Protein AF-A0A4Y9Y4E8-F1 (afdb_monomer)

Mean predicted aligned error: 6.42 Å

Nearest PDB structures (foldseek):
  6cqt-assembly1_A  TM=8.850E-01  e=5.493E-17  Homo sapiens
  4upd-assembly1_A  TM=9.011E-01  e=2.159E-16  Ophiostoma piceae
  7p1p-assembly1_bb  TM=8.835E-01  e=2.305E-16  Homo sapiens
  4m0e-assembly1_B  TM=8.830E-01  e=4.424E-16  Homo sapiens
  1ukc-assembly1_A  TM=8.835E-01  e=4.424E-16  Aspergillus niger

InterPro domains:
  IPR002018 Carboxylesterase, type B [PF00135] (4-161)
  IPR019819 Carboxylesterase type B, conserved site [PS00941] (58-68)
  IPR029058 Alpha/Beta hydrolase fold [G3DSA:3.40.50.1820] (1-171)
  IPR029058 Alpha/Beta hydrolase fold [SSF53474] (2-165)
  IPR050309 Type-B Carboxylesterase/Lipase [PTHR11559] (4-161)

Secondary structure (DSSP, 8-state):
--EEEEEEEE-B----GGGTTSPPPB--SPPSSPPP-SSPPPBPS---SS--SS-B-S---EEEEEEETT--TT--PPEEEEE--STTTS--TT-GGG--HHHHHHHHHTT---EEEEE----HHHHH---TTS-GGGTTHHHHHHHHHHHHHHHHGGGGT------------SS-EEE-

Solvent-accessible surface area (backbone atoms only — not comparable to full-atom values): 10144 Å² total; per-residue (Å²): 128,70,54,43,70,40,22,35,44,70,48,35,52,62,45,48,79,93,35,45,60,36,46,67,44,73,63,89,65,81,74,87,73,90,76,83,30,88,49,66,44,29,25,38,62,55,84,70,95,60,82,41,67,41,60,75,30,62,59,15,48,22,30,30,42,38,34,54,55,87,69,45,70,84,41,67,47,48,37,38,40,42,66,63,64,48,90,62,42,39,67,34,53,46,20,70,92,64,64,56,58,67,59,41,54,51,24,45,77,69,76,52,52,40,30,40,33,34,33,37,47,43,22,30,68,64,8,57,49,81,53,96,89,52,54,80,80,22,47,46,18,20,59,45,31,49,51,46,44,51,53,43,43,72,75,49,48,48,81,80,24,22,59,81,69,92,64,83,91,81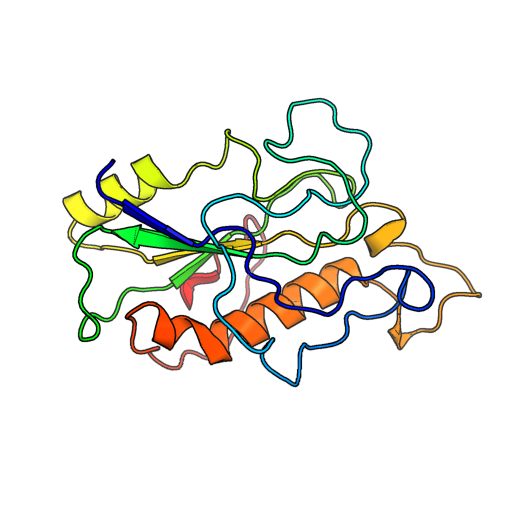,89,80,93,76,81,63,69,47,74,80

Structure (mmCIF, N/CA/C/O backbone):
data_AF-A0A4Y9Y4E8-F1
#
_entry.id   AF-A0A4Y9Y4E8-F1
#
loop_
_atom_site.group_PDB
_atom_site.id
_atom_site.type_symbol
_atom_site.label_atom_id
_atom_site.label_alt_id
_atom_site.label_comp_id
_atom_site.label_asym_id
_atom_site.label_entity_id
_atom_site.label_seq_id
_atom_site.pdbx_PDB_ins_code
_atom_site.Cartn_x
_atom_site.Cartn_y
_atom_site.Cartn_z
_atom_site.occupancy
_atom_site.B_iso_or_equiv
_atom_site.auth_seq_id
_atom_site.auth_comp_id
_atom_site.auth_asym_id
_atom_site.auth_atom_id
_atom_site.pdbx_PDB_model_num
ATOM 1 N N . ASN A 1 1 ? -0.679 -0.816 22.567 1.00 69.62 1 ASN A N 1
ATOM 2 C CA . ASN A 1 1 ? -0.825 0.547 22.002 1.00 69.62 1 ASN A CA 1
ATOM 3 C C . ASN A 1 1 ? -2.247 0.914 21.544 1.00 69.62 1 ASN A C 1
ATOM 5 O O . ASN A 1 1 ? -2.392 1.829 20.748 1.00 69.62 1 ASN A O 1
ATOM 9 N N . GLY A 1 2 ? -3.319 0.299 22.070 1.00 86.75 2 GLY A N 1
ATOM 10 C CA . GLY A 1 2 ? -4.703 0.738 21.782 1.00 86.75 2 GLY A CA 1
ATOM 11 C C . GLY A 1 2 ? -5.219 0.472 20.358 1.00 86.75 2 GLY A C 1
ATOM 12 O O . GLY A 1 2 ? -6.341 0.856 20.046 1.00 86.75 2 GLY A O 1
ATOM 13 N N . THR A 1 3 ? -4.435 -0.205 19.521 1.00 93.25 3 THR A N 1
ATOM 14 C CA . THR A 1 3 ? -4.776 -0.588 18.148 1.00 93.25 3 THR A CA 1
ATOM 15 C C . THR A 1 3 ? -4.531 -2.080 17.929 1.00 93.25 3 THR A C 1
ATOM 17 O O . THR A 1 3 ? -3.699 -2.687 18.610 1.00 93.25 3 THR A O 1
ATOM 20 N N . GLU A 1 4 ? -5.266 -2.653 16.983 1.00 94.31 4 GLU A N 1
ATOM 21 C CA . GLU A 1 4 ? -5.041 -3.973 16.387 1.00 94.31 4 GLU A CA 1
ATOM 22 C C . GLU A 1 4 ? -4.609 -3.776 14.935 1.00 94.31 4 GLU A C 1
ATOM 24 O O . GLU A 1 4 ? -5.061 -2.824 14.292 1.00 94.31 4 GLU A O 1
ATOM 29 N N . HIS A 1 5 ? -3.736 -4.646 14.427 1.00 95.00 5 HIS A N 1
ATOM 30 C CA . HIS A 1 5 ? -3.226 -4.526 13.068 1.00 95.00 5 HIS A CA 1
ATOM 31 C C . HIS A 1 5 ? -2.934 -5.864 12.400 1.00 95.00 5 HIS A C 1
ATOM 33 O O . HIS A 1 5 ? -2.587 -6.842 13.060 1.00 95.00 5 HIS A O 1
ATOM 39 N N . TRP A 1 6 ? -3.042 -5.850 11.076 1.00 96.25 6 TRP A N 1
ATOM 40 C CA . TRP A 1 6 ? -2.668 -6.924 10.167 1.00 96.25 6 TRP A CA 1
ATOM 41 C C . TRP A 1 6 ? -1.791 -6.318 9.083 1.00 96.25 6 TRP A C 1
ATOM 43 O O . TRP A 1 6 ? -2.235 -5.449 8.334 1.00 96.25 6 TRP A O 1
ATOM 53 N N . LEU A 1 7 ? -0.540 -6.742 9.036 1.00 97.44 7 LEU A N 1
ATOM 54 C CA . LEU A 1 7 ? 0.491 -6.201 8.162 1.00 97.44 7 LEU A CA 1
ATOM 55 C C . LEU A 1 7 ? 0.855 -7.231 7.090 1.00 97.44 7 LEU A C 1
ATOM 57 O O . LEU A 1 7 ? 0.736 -8.432 7.327 1.00 97.44 7 LEU A O 1
ATOM 61 N N . GLY A 1 8 ? 1.287 -6.775 5.914 1.00 96.75 8 GLY A N 1
ATOM 62 C CA . GLY A 1 8 ? 1.764 -7.672 4.859 1.00 96.75 8 GLY A CA 1
ATOM 63 C C . GLY A 1 8 ? 0.666 -8.541 4.234 1.00 96.75 8 GLY A C 1
ATOM 64 O O . GLY A 1 8 ? 0.913 -9.695 3.881 1.00 96.75 8 GLY A O 1
ATOM 65 N N . ILE A 1 9 ? -0.555 -8.015 4.091 1.00 96.06 9 ILE A N 1
ATOM 66 C CA . ILE A 1 9 ? -1.661 -8.715 3.422 1.00 96.06 9 ILE A CA 1
ATOM 67 C C . ILE A 1 9 ? -1.490 -8.568 1.902 1.00 96.06 9 ILE A C 1
ATOM 69 O O . ILE A 1 9 ? -1.525 -7.441 1.405 1.00 96.06 9 ILE A O 1
ATOM 73 N N . PRO A 1 10 ? -1.306 -9.656 1.138 1.00 96.00 10 PRO A N 1
ATOM 74 C CA . PRO A 1 10 ? -1.118 -9.565 -0.303 1.00 96.00 10 PRO A CA 1
ATOM 75 C C . PRO A 1 10 ? -2.457 -9.259 -0.978 1.00 96.00 10 PRO A C 1
ATOM 77 O O . PRO A 1 10 ? -3.446 -9.948 -0.724 1.00 96.00 10 PRO A O 1
ATOM 80 N N . TYR A 1 11 ? -2.487 -8.252 -1.853 1.00 96.00 11 TYR A N 1
ATOM 81 C CA . TYR A 1 11 ? -3.688 -7.906 -2.631 1.00 96.00 11 TYR A CA 1
ATOM 82 C C . TYR A 1 11 ? -3.582 -8.293 -4.114 1.00 96.00 11 TYR A C 1
ATOM 84 O O . TYR A 1 11 ? -4.583 -8.299 -4.830 1.00 96.00 11 TYR A O 1
ATOM 92 N N . ALA A 1 12 ? -2.384 -8.651 -4.578 1.00 97.25 12 ALA A N 1
ATOM 93 C CA . ALA A 1 12 ? -2.107 -9.061 -5.950 1.00 97.25 12 ALA A CA 1
ATOM 94 C C . ALA A 1 12 ? -1.061 -10.184 -5.989 1.00 97.25 12 ALA A C 1
ATOM 96 O O . ALA A 1 12 ? -0.354 -10.436 -5.011 1.00 97.25 12 ALA A O 1
ATOM 97 N N . GLN A 1 13 ? -0.959 -10.874 -7.125 1.00 97.31 13 GLN A N 1
ATOM 98 C CA . GLN A 1 13 ? 0.145 -11.803 -7.360 1.00 97.31 13 GLN A CA 1
ATOM 99 C C . GLN A 1 13 ? 1.488 -11.049 -7.359 1.00 97.31 13 GLN A C 1
ATOM 101 O O . GLN A 1 13 ? 1.531 -9.912 -7.838 1.00 97.31 13 GLN A O 1
ATOM 106 N N . PRO A 1 14 ? 2.585 -11.666 -6.875 1.00 97.50 14 PRO A N 1
ATOM 107 C CA . PRO A 1 14 ? 3.903 -11.037 -6.879 1.00 97.50 14 PRO A CA 1
ATOM 108 C C . PRO A 1 14 ? 4.312 -10.618 -8.303 1.00 97.50 14 PRO A C 1
ATOM 110 O O . PRO A 1 14 ? 4.338 -11.476 -9.191 1.00 97.50 14 PRO A O 1
ATOM 113 N N . PRO A 1 15 ? 4.657 -9.343 -8.558 1.00 97.94 15 PRO A N 1
ATOM 114 C CA . PRO A 1 15 ? 4.976 -8.838 -9.894 1.00 97.94 15 PRO A CA 1
ATOM 115 C C . PRO A 1 15 ? 6.424 -9.172 -10.299 1.00 97.94 15 PRO A C 1
ATOM 117 O O . PRO A 1 15 ? 7.186 -8.307 -10.724 1.00 97.94 15 PRO A O 1
ATOM 120 N N . VAL A 1 16 ? 6.809 -10.440 -10.146 1.00 98.25 16 VAL A N 1
ATOM 121 C CA . VAL A 1 16 ? 8.161 -10.960 -10.396 1.00 98.25 16 VAL A CA 1
ATOM 122 C C . VAL A 1 16 ? 8.213 -11.789 -11.679 1.00 98.25 16 VAL A C 1
ATOM 124 O O . VAL A 1 16 ? 7.193 -12.279 -12.171 1.00 98.25 16 VAL A O 1
ATOM 127 N N . GLY A 1 17 ? 9.415 -11.984 -12.229 1.00 97.00 17 GLY A N 1
ATOM 128 C CA . GLY A 1 17 ? 9.617 -12.810 -13.423 1.00 97.00 17 GLY A CA 1
ATOM 129 C C . GLY A 1 17 ? 8.765 -12.328 -14.600 1.00 97.00 17 GLY A C 1
ATOM 130 O O . GLY A 1 17 ? 8.868 -11.174 -15.007 1.00 97.00 17 GLY A O 1
ATOM 131 N N . ASN A 1 18 ? 7.888 -13.192 -15.116 1.00 97.19 18 ASN A N 1
ATOM 132 C CA . ASN A 1 18 ? 7.020 -12.875 -16.258 1.00 97.19 18 ASN A CA 1
ATOM 133 C C . ASN A 1 18 ? 5.931 -11.829 -15.950 1.00 97.19 18 ASN A C 1
ATOM 135 O O . ASN A 1 18 ? 5.321 -11.306 -16.881 1.00 97.19 18 ASN A O 1
ATOM 139 N N . LEU A 1 19 ? 5.680 -11.528 -14.670 1.00 98.06 19 LEU A N 1
ATOM 140 C CA . LEU A 1 19 ? 4.759 -10.470 -14.239 1.00 98.06 19 LEU A CA 1
ATOM 141 C C . LEU A 1 19 ? 5.469 -9.126 -14.011 1.00 98.06 19 LEU A C 1
ATOM 143 O O . LEU A 1 19 ? 4.811 -8.114 -13.751 1.00 98.06 19 LEU A O 1
ATOM 147 N N . ARG A 1 20 ? 6.803 -9.082 -14.136 1.00 97.81 20 ARG A N 1
ATOM 148 C CA . ARG A 1 20 ? 7.557 -7.832 -14.038 1.00 97.81 20 ARG A CA 1
ATOM 149 C C . ARG A 1 20 ? 7.107 -6.872 -15.140 1.00 97.81 20 ARG A C 1
ATOM 151 O O . ARG A 1 20 ? 6.992 -7.255 -16.301 1.00 97.81 20 ARG A O 1
ATOM 158 N N . PHE A 1 21 ? 6.855 -5.621 -14.75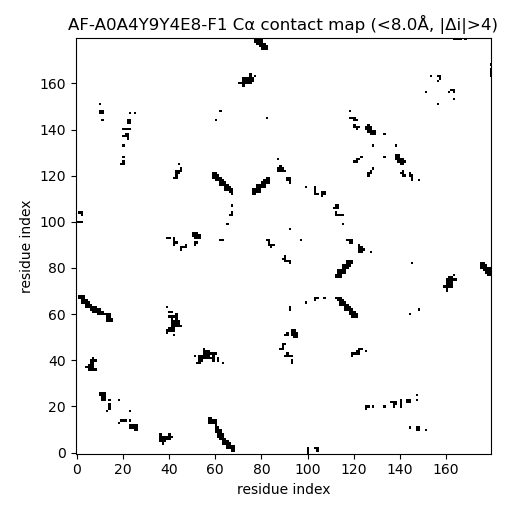4 1.00 97.31 21 PHE A N 1
ATOM 159 C CA . PHE A 1 21 ? 6.331 -4.546 -15.614 1.00 97.31 21 PHE A CA 1
ATOM 160 C C . PHE A 1 21 ? 4.932 -4.789 -16.203 1.00 97.31 21 PHE A C 1
ATOM 162 O O . PHE A 1 21 ? 4.488 -3.998 -17.026 1.00 97.31 21 PHE A O 1
ATOM 169 N N . LYS A 1 22 ? 4.227 -5.850 -15.792 1.00 98.19 22 LYS A N 1
ATOM 170 C CA . LYS A 1 22 ? 2.852 -6.126 -16.226 1.00 98.19 22 LYS A CA 1
ATOM 171 C C . LYS A 1 22 ? 1.825 -5.459 -15.327 1.00 98.19 22 LYS A C 1
ATOM 173 O O . LYS A 1 22 ? 2.112 -5.164 -14.160 1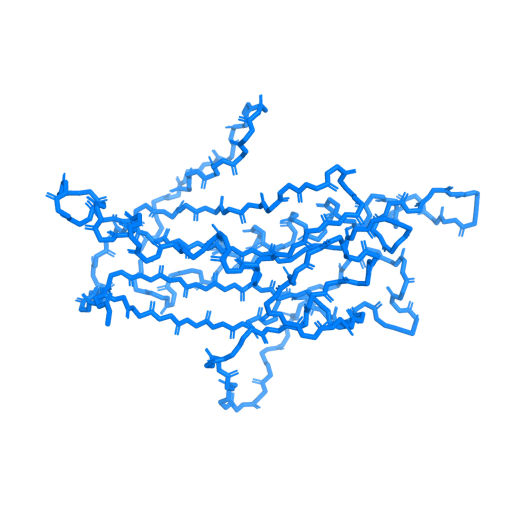.00 98.19 22 LYS A O 1
ATOM 178 N N . ALA A 1 23 ? 0.616 -5.273 -15.851 1.00 98.38 23 ALA A N 1
ATOM 179 C CA . ALA A 1 23 ? -0.558 -4.990 -15.031 1.00 98.38 23 ALA A CA 1
ATOM 180 C C . ALA A 1 23 ? -0.651 -5.989 -13.856 1.00 98.38 23 ALA A C 1
ATOM 182 O O . ALA A 1 23 ? -0.338 -7.173 -14.035 1.00 98.38 23 ALA A O 1
ATOM 183 N N . PRO A 1 24 ? -1.035 -5.547 -12.645 1.00 98.38 24 PRO A N 1
ATOM 184 C CA . PRO A 1 24 ? -1.144 -6.452 -11.513 1.00 98.38 24 PRO A CA 1
ATOM 185 C C . PRO A 1 24 ? -2.252 -7.474 -11.745 1.00 98.38 24 PRO A C 1
ATOM 187 O O . PRO A 1 24 ? -3.318 -7.165 -12.279 1.00 98.38 24 PRO A O 1
ATOM 190 N N . VAL A 1 25 ? -2.008 -8.701 -11.296 1.00 97.88 25 VAL A N 1
ATOM 191 C CA . VAL A 1 25 ? -2.973 -9.793 -11.422 1.00 97.88 25 VAL A CA 1
ATOM 192 C C . VAL A 1 25 ? -3.645 -10.020 -10.066 1.00 97.88 25 VAL A C 1
ATOM 194 O O . VAL A 1 25 ? -2.933 -10.232 -9.078 1.00 97.88 25 VAL A O 1
ATOM 197 N N . PRO A 1 26 ? -4.988 -10.009 -9.979 1.00 96.00 26 PRO A N 1
ATOM 198 C CA . PRO A 1 26 ? -5.696 -10.270 -8.730 1.00 96.00 26 PRO A CA 1
ATOM 199 C C . PRO A 1 26 ? -5.405 -11.672 -8.186 1.00 96.00 26 PRO A C 1
ATOM 201 O O . PRO A 1 26 ? -5.212 -12.641 -8.930 1.00 96.00 26 PRO A O 1
ATOM 204 N N . ILE A 1 27 ? -5.433 -11.798 -6.859 1.00 90.31 27 ILE A N 1
ATOM 20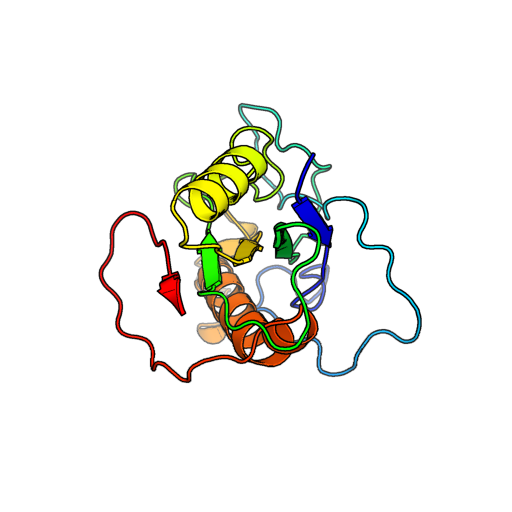5 C CA . ILE A 1 27 ? -5.433 -13.098 -6.184 1.00 90.31 27 ILE A CA 1
ATOM 206 C C . ILE A 1 27 ? -6.862 -13.641 -6.226 1.00 90.31 27 ILE A C 1
ATOM 208 O O . ILE A 1 27 ? -7.710 -13.249 -5.433 1.00 90.31 27 ILE A O 1
ATOM 212 N N . LEU A 1 28 ? -7.136 -14.542 -7.171 1.00 80.69 28 LEU A N 1
ATOM 213 C CA . LEU A 1 28 ? -8.473 -15.126 -7.345 1.00 80.69 28 LEU A CA 1
ATOM 214 C C . LEU A 1 28 ? -8.782 -16.239 -6.340 1.00 80.69 28 LEU A C 1
ATOM 216 O O . LEU A 1 28 ? -9.944 -16.524 -6.064 1.00 80.69 28 LEU A O 1
ATOM 220 N N . LEU A 1 29 ? -7.744 -16.892 -5.817 1.00 75.19 29 LEU A N 1
ATOM 221 C CA . LEU A 1 29 ? -7.882 -17.981 -4.862 1.00 75.19 29 LEU A CA 1
ATOM 222 C C . LEU A 1 29 ? -7.186 -17.597 -3.559 1.00 75.19 29 LEU A C 1
ATOM 224 O O . LEU A 1 29 ? -5.990 -17.291 -3.592 1.00 75.19 29 LEU A O 1
ATOM 228 N N . PRO A 1 30 ? -7.885 -17.637 -2.411 1.00 68.31 30 PRO A N 1
ATOM 229 C CA . PRO A 1 30 ? -7.237 -17.410 -1.132 1.00 68.31 30 PRO A CA 1
ATOM 230 C C . PRO A 1 30 ? -6.121 -18.443 -0.944 1.00 68.31 30 PRO A C 1
ATOM 232 O O . PRO A 1 30 ? -6.308 -19.637 -1.212 1.00 68.31 30 PRO A O 1
ATOM 235 N N . ARG A 1 31 ? -4.946 -17.990 -0.485 1.00 68.69 31 ARG A N 1
ATOM 236 C CA . ARG A 1 31 ? -3.877 -18.909 -0.075 1.00 68.69 31 ARG A CA 1
ATOM 237 C C . ARG A 1 31 ? -4.453 -19.841 0.993 1.00 68.69 31 ARG A C 1
ATOM 239 O O . ARG A 1 31 ? -5.117 -19.391 1.923 1.00 68.69 31 ARG A O 1
ATOM 246 N N . ARG A 1 32 ? -4.246 -21.152 0.843 1.00 70.88 32 ARG A N 1
ATOM 247 C CA . ARG A 1 32 ? -4.718 -22.121 1.839 1.00 70.88 32 ARG A CA 1
ATOM 248 C C . ARG A 1 32 ? -3.912 -21.953 3.125 1.00 70.88 32 ARG A C 1
ATOM 250 O O . ARG A 1 32 ? -2.686 -21.986 3.082 1.00 70.88 32 ARG A O 1
ATOM 257 N N . GLY A 1 33 ? -4.610 -21.854 4.253 1.00 76.25 33 GLY A N 1
ATOM 258 C CA . GLY A 1 33 ? -4.005 -21.807 5.583 1.00 76.25 33 GLY A CA 1
ATOM 259 C C . GLY A 1 33 ? -3.950 -20.408 6.196 1.00 76.25 33 GLY A C 1
ATOM 260 O O . GLY A 1 33 ? -4.387 -19.422 5.607 1.00 76.25 33 GLY A O 1
ATOM 261 N N . LEU A 1 34 ? -3.442 -20.349 7.426 1.00 82.25 34 LEU A N 1
ATOM 262 C CA . LEU A 1 34 ? -3.271 -19.107 8.168 1.00 82.25 34 LEU A CA 1
ATOM 263 C C . LEU A 1 34 ? -2.048 -18.355 7.633 1.00 82.25 34 LEU A C 1
ATOM 265 O O . LEU A 1 34 ? -0.940 -18.889 7.645 1.00 82.25 34 LEU A O 1
ATOM 269 N N . GLN A 1 35 ? -2.242 -17.113 7.197 1.00 85.19 35 GLN 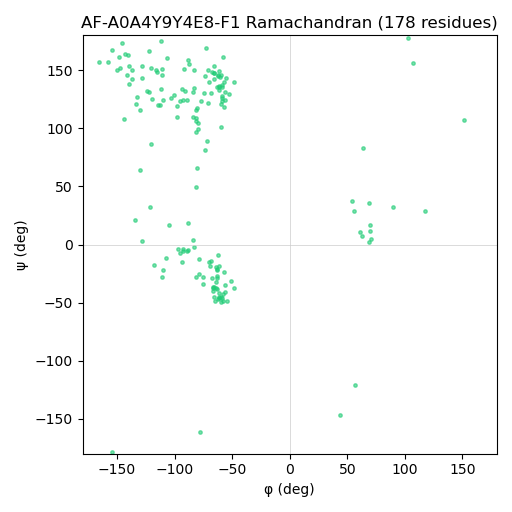A N 1
ATOM 270 C CA . GLN A 1 35 ? -1.140 -16.235 6.824 1.00 85.19 35 GLN A CA 1
ATOM 271 C C . GLN A 1 35 ? -0.690 -15.418 8.036 1.00 85.19 35 GLN A C 1
ATOM 273 O O . GLN A 1 35 ? -1.513 -14.833 8.741 1.00 85.19 35 GLN A O 1
ATOM 278 N N . ASN A 1 36 ? 0.621 -15.374 8.274 1.00 89.88 36 ASN A N 1
ATOM 279 C CA . ASN A 1 36 ? 1.177 -14.501 9.295 1.00 89.88 36 ASN A CA 1
ATOM 280 C C . ASN A 1 36 ? 1.085 -13.039 8.827 1.00 89.88 36 ASN A C 1
ATOM 282 O O . ASN A 1 36 ? 1.633 -12.702 7.782 1.00 89.88 36 ASN A O 1
ATOM 286 N N . ALA A 1 37 ? 0.399 -12.203 9.608 1.00 94.06 37 ALA A N 1
ATOM 287 C CA . ALA A 1 37 ? 0.191 -10.784 9.333 1.00 94.06 37 ALA A CA 1
ATOM 288 C C . ALA A 1 37 ? 0.728 -9.888 10.467 1.00 94.06 37 ALA A C 1
ATOM 290 O O . ALA A 1 37 ? 0.152 -8.847 10.779 1.00 94.06 37 ALA A O 1
ATOM 291 N N . THR A 1 38 ? 1.799 -10.312 11.146 1.00 95.62 38 THR A N 1
ATOM 292 C CA . THR A 1 38 ? 2.418 -9.551 12.249 1.00 95.62 38 THR A CA 1
ATOM 293 C C . THR A 1 38 ? 3.563 -8.640 11.807 1.00 95.62 38 THR A C 1
ATOM 295 O O . THR A 1 38 ? 4.115 -7.924 12.637 1.00 95.62 38 THR A O 1
ATOM 298 N N . ALA A 1 39 ? 3.965 -8.688 10.537 1.00 96.69 39 ALA A N 1
ATOM 299 C CA . ALA A 1 39 ? 5.081 -7.920 9.995 1.00 96.69 39 ALA A CA 1
ATOM 300 C C . ALA A 1 39 ? 4.716 -7.330 8.632 1.00 96.69 39 ALA A C 1
ATOM 302 O O . ALA A 1 39 ? 3.909 -7.900 7.899 1.00 96.69 39 ALA A O 1
ATOM 303 N N . PHE A 1 40 ? 5.306 -6.183 8.305 1.00 98.19 40 PHE A N 1
ATOM 304 C CA . PHE A 1 40 ? 5.164 -5.590 6.981 1.00 98.19 40 PHE A CA 1
ATOM 305 C C . PHE A 1 40 ? 5.710 -6.528 5.901 1.00 98.19 40 PHE A C 1
ATOM 307 O O . PHE A 1 40 ? 6.716 -7.204 6.114 1.00 98.19 40 PHE A O 1
ATOM 314 N N . GLY A 1 41 ? 5.046 -6.536 4.744 1.00 97.00 41 GLY A N 1
ATOM 315 C CA . GLY A 1 41 ? 5.641 -7.065 3.519 1.00 97.00 41 GLY A CA 1
ATOM 316 C C . GLY A 1 41 ? 6.716 -6.120 2.980 1.00 97.00 41 GLY A C 1
ATOM 317 O O . GLY A 1 41 ? 6.832 -4.980 3.442 1.00 97.00 41 GLY A O 1
ATOM 318 N N . ASP A 1 42 ? 7.482 -6.587 1.998 1.00 98.25 42 ASP A N 1
ATOM 319 C CA . ASP A 1 42 ? 8.588 -5.816 1.433 1.00 98.25 42 ASP A CA 1
ATOM 320 C C . ASP A 1 42 ? 8.112 -4.488 0.829 1.00 98.25 42 ASP A C 1
ATOM 322 O O . ASP A 1 42 ? 7.027 -4.373 0.244 1.00 98.25 42 ASP A O 1
ATOM 326 N N . ALA A 1 43 ? 8.963 -3.473 0.941 1.00 98.31 43 ALA A N 1
ATOM 327 C CA . ALA A 1 43 ? 8.850 -2.244 0.181 1.00 98.31 43 ALA A CA 1
ATOM 328 C C . ALA A 1 43 ? 9.263 -2.481 -1.279 1.00 98.31 43 ALA A C 1
ATOM 330 O O . ALA A 1 43 ? 10.193 -3.237 -1.567 1.00 98.31 43 ALA A O 1
ATOM 331 N N . CYS A 1 44 ? 8.599 -1.796 -2.214 1.00 98.50 44 CYS A N 1
ATOM 332 C CA . CYS A 1 44 ? 8.903 -1.952 -3.636 1.00 98.50 44 CYS A CA 1
ATOM 333 C C . CYS A 1 44 ? 10.318 -1.454 -3.988 1.00 98.50 44 CYS A C 1
ATOM 335 O O . CYS A 1 44 ? 10.821 -0.545 -3.316 1.00 98.50 44 CYS A O 1
ATOM 337 N N . PRO A 1 45 ? 10.951 -1.980 -5.058 1.00 98.25 45 PRO A N 1
ATOM 338 C CA . PRO A 1 45 ? 12.325 -1.639 -5.417 1.00 98.25 45 PRO A CA 1
ATOM 339 C C . PRO A 1 45 ? 12.506 -0.148 -5.669 1.00 98.25 45 PRO A C 1
ATOM 341 O O . PRO A 1 45 ? 11.798 0.438 -6.486 1.00 98.25 45 PRO A O 1
ATOM 344 N N . GLN A 1 46 ? 13.459 0.468 -4.973 1.00 96.75 46 GLN A N 1
ATOM 345 C CA . GLN A 1 46 ? 13.732 1.903 -5.044 1.00 96.75 46 GLN A CA 1
ATOM 346 C C . GLN A 1 46 ? 15.087 2.238 -4.414 1.00 96.75 46 GLN A C 1
ATOM 348 O O . GLN A 1 46 ? 15.570 1.517 -3.542 1.00 96.75 46 GLN A O 1
ATOM 353 N N . ALA A 1 47 ? 15.675 3.366 -4.814 1.00 92.69 47 ALA A N 1
ATOM 354 C CA . ALA A 1 47 ? 16.775 3.972 -4.075 1.00 92.69 47 ALA A CA 1
ATOM 355 C C . ALA A 1 47 ? 16.184 4.784 -2.916 1.00 92.69 47 ALA A C 1
ATOM 357 O O . ALA A 1 47 ? 15.577 5.829 -3.136 1.00 92.69 47 ALA A O 1
ATOM 358 N N . ALA A 1 48 ? 16.313 4.286 -1.689 1.00 78.19 48 ALA A N 1
ATOM 359 C CA . ALA A 1 48 ? 15.726 4.938 -0.528 1.00 78.19 48 ALA A CA 1
ATOM 360 C C . ALA A 1 48 ? 16.696 5.961 0.081 1.00 78.19 48 ALA A C 1
ATOM 362 O O . ALA A 1 48 ? 17.817 5.620 0.450 1.00 78.19 48 ALA A O 1
ATOM 363 N N . ALA A 1 49 ? 16.250 7.213 0.219 1.00 74.56 49 ALA A N 1
ATOM 364 C CA . ALA A 1 49 ? 16.994 8.258 0.932 1.00 74.56 49 ALA A CA 1
ATOM 365 C C . ALA A 1 49 ? 16.865 8.152 2.468 1.00 74.56 49 ALA A C 1
ATOM 367 O O . ALA A 1 49 ? 17.585 8.823 3.205 1.00 74.56 49 ALA A O 1
ATOM 368 N N . SER A 1 50 ? 15.934 7.327 2.949 1.00 82.31 50 SER A N 1
ATOM 369 C CA . SER A 1 50 ? 15.615 7.101 4.360 1.00 82.31 50 SER A CA 1
ATOM 370 C C . SER A 1 50 ? 15.209 5.644 4.591 1.00 82.31 50 SER A C 1
ATOM 372 O O . SER A 1 50 ? 15.065 4.868 3.647 1.00 82.31 50 SER A O 1
ATOM 374 N N . THR A 1 51 ? 15.024 5.253 5.856 1.00 91.00 51 THR A N 1
ATOM 375 C CA . THR A 1 51 ? 14.482 3.926 6.180 1.00 91.00 51 THR A CA 1
ATOM 376 C C . THR A 1 51 ? 13.074 3.758 5.608 1.00 91.00 51 THR A C 1
ATOM 378 O O . THR A 1 51 ? 12.251 4.661 5.717 1.00 91.00 51 THR A O 1
ATOM 381 N N . LEU A 1 52 ? 12.797 2.594 5.018 1.00 94.94 52 LEU A N 1
ATOM 382 C CA . LEU A 1 52 ? 11.468 2.225 4.518 1.00 94.94 52 LEU A CA 1
ATOM 383 C C . LEU A 1 52 ? 10.682 1.367 5.518 1.00 94.94 52 LEU A C 1
ATOM 385 O O . LEU A 1 52 ? 9.548 0.999 5.238 1.00 94.94 52 LEU A O 1
ATOM 389 N N . GLY A 1 53 ? 11.282 0.998 6.656 1.00 94.94 53 GLY A N 1
ATOM 390 C CA . GLY A 1 53 ? 10.653 0.159 7.687 1.00 94.94 53 GLY A CA 1
ATOM 391 C C . GLY A 1 53 ? 10.398 -1.307 7.305 1.00 94.94 53 GLY A C 1
ATOM 392 O O . GLY A 1 53 ? 9.876 -2.057 8.124 1.00 94.94 53 GLY A O 1
ATOM 393 N N . ALA A 1 54 ? 10.795 -1.729 6.103 1.00 96.56 54 ALA A N 1
ATOM 394 C CA . ALA A 1 54 ? 10.755 -3.109 5.625 1.00 96.56 54 ALA A CA 1
ATOM 395 C C . ALA A 1 54 ? 11.924 -3.374 4.650 1.00 96.56 54 ALA A C 1
ATOM 397 O O . ALA A 1 54 ? 12.501 -2.412 4.126 1.00 96.56 54 ALA A O 1
ATOM 398 N N . PRO A 1 55 ? 12.293 -4.647 4.401 1.00 96.88 55 PRO A N 1
ATOM 399 C CA . PRO A 1 55 ? 13.211 -5.012 3.323 1.00 96.88 55 PRO A CA 1
ATOM 400 C C . PRO A 1 55 ? 12.701 -4.551 1.952 1.00 96.88 55 PRO A C 1
ATOM 402 O O . PRO A 1 55 ? 11.520 -4.261 1.783 1.00 96.88 55 PRO A O 1
ATOM 405 N N . ILE A 1 56 ? 13.601 -4.479 0.971 1.00 97.69 56 ILE A N 1
ATOM 406 C CA . ILE A 1 56 ? 13.262 -4.116 -0.408 1.00 97.69 56 ILE A CA 1
ATOM 407 C C . ILE A 1 56 ? 13.178 -5.385 -1.257 1.00 97.69 56 ILE A C 1
ATOM 409 O O . ILE A 1 56 ? 14.136 -6.158 -1.294 1.00 97.69 56 ILE A O 1
ATOM 413 N N . GLY A 1 57 ? 12.077 -5.547 -1.991 1.00 98.00 57 GLY A N 1
ATOM 414 C CA . GLY A 1 57 ? 11.825 -6.698 -2.857 1.00 98.00 57 GLY A CA 1
ATOM 415 C C . GLY A 1 57 ? 10.796 -6.387 -3.944 1.00 98.00 57 GLY A C 1
ATOM 416 O O . GLY A 1 57 ? 10.010 -5.453 -3.824 1.00 98.00 57 GLY A O 1
ATOM 417 N N . GLU A 1 58 ? 10.807 -7.145 -5.045 1.00 98.50 58 GLU A N 1
ATOM 418 C CA . GLU A 1 58 ? 9.785 -7.009 -6.099 1.00 98.50 58 GLU A CA 1
ATOM 419 C C . GLU A 1 58 ? 8.437 -7.618 -5.698 1.00 98.50 58 GLU A C 1
ATOM 421 O O . GLU A 1 58 ? 7.396 -7.154 -6.159 1.00 98.50 58 GLU A O 1
ATOM 426 N N . ASP A 1 59 ? 8.434 -8.631 -4.827 1.00 98.12 59 ASP A N 1
ATOM 427 C CA . ASP A 1 59 ? 7.212 -9.089 -4.169 1.00 98.12 59 ASP A CA 1
ATOM 428 C C . ASP A 1 59 ? 6.815 -8.057 -3.107 1.00 98.12 59 ASP A C 1
ATOM 430 O O . ASP A 1 59 ? 7.172 -8.193 -1.947 1.00 98.12 59 ASP A O 1
ATOM 434 N N . CYS A 1 60 ? 6.161 -6.972 -3.530 1.00 98.50 60 CYS A N 1
ATOM 435 C CA . CYS A 1 60 ? 5.870 -5.816 -2.676 1.00 98.50 60 CYS A CA 1
ATOM 436 C C . CYS A 1 60 ? 4.398 -5.379 -2.676 1.00 98.50 60 CYS A C 1
ATOM 438 O O . CYS A 1 60 ? 4.063 -4.379 -2.041 1.00 98.50 60 CYS A O 1
ATOM 440 N N . LEU A 1 61 ? 3.505 -6.087 -3.382 1.00 98.56 61 LEU A N 1
ATOM 441 C CA . LEU A 1 61 ? 2.088 -5.714 -3.531 1.00 98.56 61 LEU A CA 1
ATOM 442 C C . LEU A 1 61 ? 1.263 -6.132 -2.305 1.00 98.56 61 LEU A C 1
ATOM 444 O O . LEU A 1 61 ? 0.383 -6.998 -2.352 1.00 98.56 61 LEU A O 1
ATOM 448 N N . TYR A 1 62 ? 1.587 -5.481 -1.191 1.00 98.12 62 TYR A N 1
ATOM 449 C CA . TYR A 1 62 ? 1.010 -5.695 0.125 1.00 98.12 62 TYR A CA 1
ATOM 450 C C . TYR A 1 62 ? 0.243 -4.465 0.613 1.00 98.12 62 TYR A C 1
ATOM 452 O O . TYR A 1 62 ? 0.608 -3.318 0.338 1.00 98.12 62 TYR A O 1
ATOM 460 N N . LEU A 1 63 ? -0.804 -4.714 1.392 1.00 97.69 63 LEU A N 1
ATOM 461 C CA . LEU A 1 63 ? -1.504 -3.714 2.182 1.00 97.69 63 LEU A CA 1
ATOM 462 C C . LEU A 1 63 ? -1.506 -4.094 3.656 1.00 97.69 63 LEU A C 1
ATOM 464 O O . LEU A 1 63 ? -1.202 -5.220 4.050 1.00 97.69 63 LEU A O 1
ATOM 468 N N . ASN A 1 64 ? -1.868 -3.123 4.472 1.00 98.06 64 ASN A N 1
ATOM 469 C CA . ASN A 1 64 ? -1.859 -3.219 5.911 1.00 98.06 64 ASN A CA 1
ATOM 470 C C . ASN A 1 64 ? -3.145 -2.594 6.453 1.00 98.06 64 ASN A C 1
ATOM 472 O O . ASN A 1 64 ? -3.613 -1.581 5.933 1.00 98.06 64 ASN A O 1
ATOM 476 N N . VAL A 1 65 ? -3.704 -3.183 7.503 1.00 96.25 65 VAL A N 1
ATOM 477 C CA . VAL A 1 65 ? -4.961 -2.759 8.122 1.00 96.25 65 VAL A CA 1
ATOM 478 C C . VAL A 1 65 ? -4.725 -2.492 9.600 1.00 96.25 65 VAL A C 1
ATOM 480 O O . VAL A 1 65 ? -4.173 -3.339 10.295 1.00 96.25 65 VAL A O 1
ATOM 483 N N . TRP A 1 66 ? -5.199 -1.350 10.097 1.00 95.94 66 TRP A N 1
ATOM 484 C CA . TRP A 1 66 ? -5.225 -1.007 11.517 1.00 95.94 66 TRP A CA 1
ATOM 485 C C . TRP A 1 66 ? -6.620 -0.577 11.929 1.00 95.94 66 TRP A C 1
ATOM 487 O O . TRP A 1 66 ? -7.311 0.152 11.214 1.00 95.94 66 TRP A O 1
ATOM 497 N N . ARG A 1 67 ? -7.002 -0.953 13.144 1.00 93.25 67 ARG A N 1
ATOM 498 C CA . ARG A 1 67 ? -8.242 -0.498 13.771 1.00 93.25 67 ARG A CA 1
ATOM 499 C C . ARG A 1 67 ? -8.038 -0.224 15.263 1.00 93.25 67 ARG A C 1
ATOM 501 O O . ARG A 1 67 ? -7.048 -0.690 15.839 1.00 93.25 67 ARG A O 1
ATOM 508 N N . PRO A 1 68 ? -8.949 0.519 15.913 1.00 94.44 68 PRO A N 1
ATOM 509 C CA . PRO A 1 68 ? -8.984 0.607 17.364 1.00 94.44 68 PRO A CA 1
ATOM 510 C C . PRO A 1 68 ? -9.076 -0.781 18.004 1.00 94.44 68 PRO A C 1
ATOM 512 O O . PRO A 1 68 ? -9.751 -1.679 17.505 1.00 94.44 68 PRO A O 1
ATOM 515 N N . LYS A 1 69 ? -8.403 -0.965 19.138 1.00 91.38 69 LYS A N 1
ATOM 516 C CA . LYS A 1 69 ? -8.558 -2.190 19.923 1.00 91.38 69 LYS A CA 1
ATOM 517 C C . LYS A 1 69 ? -10.010 -2.314 20.402 1.00 91.38 69 LYS A C 1
ATOM 519 O O . LYS A 1 69 ? -10.617 -1.307 20.763 1.00 91.38 69 LYS A O 1
ATOM 524 N N . ASN A 1 70 ? -10.523 -3.542 20.468 1.00 86.75 70 ASN A N 1
ATOM 525 C CA . ASN A 1 70 ? -11.901 -3.867 20.868 1.00 86.75 70 ASN A CA 1
ATOM 526 C C . ASN A 1 70 ? -12.996 -3.451 19.867 1.00 86.75 70 ASN A C 1
ATOM 528 O O . ASN A 1 70 ? -14.171 -3.520 20.222 1.00 86.75 70 ASN A O 1
ATOM 532 N N . THR A 1 71 ? -12.654 -3.062 18.632 1.00 87.25 71 THR A N 1
ATOM 533 C CA . THR A 1 71 ? -13.661 -2.884 17.574 1.00 87.25 71 THR A CA 1
ATOM 534 C C . THR A 1 71 ? -14.401 -4.198 17.332 1.00 87.25 71 THR A C 1
ATOM 536 O O . THR A 1 71 ? -13.804 -5.225 16.992 1.00 87.25 71 THR A O 1
ATOM 539 N N . THR A 1 72 ? -15.718 -4.169 17.510 1.00 80.31 72 THR A N 1
ATOM 540 C CA . THR A 1 72 ? -16.584 -5.337 17.324 1.00 80.31 72 THR A CA 1
ATOM 541 C C . THR A 1 72 ? -17.044 -5.473 15.874 1.00 80.31 72 THR A C 1
ATOM 543 O O . THR A 1 72 ? -17.175 -4.488 15.157 1.00 80.31 72 THR A O 1
ATOM 546 N N . ALA A 1 73 ? -17.398 -6.688 15.439 1.00 73.69 73 ALA A N 1
ATOM 547 C CA . ALA A 1 73 ? -17.895 -6.937 14.077 1.00 73.69 73 ALA A CA 1
ATOM 548 C C . ALA A 1 73 ? -19.211 -6.207 13.722 1.00 73.69 73 ALA A C 1
ATOM 550 O O . ALA A 1 73 ? -19.652 -6.246 12.576 1.00 73.69 73 ALA A O 1
ATOM 551 N N . ARG A 1 74 ? -19.867 -5.574 14.704 1.00 72.69 74 ARG A N 1
ATOM 552 C CA . ARG A 1 74 ? -21.108 -4.807 14.525 1.00 72.69 74 ARG A CA 1
ATOM 553 C C . ARG A 1 74 ? -20.855 -3.319 14.288 1.00 72.69 74 ARG A C 1
ATOM 555 O O . ARG A 1 74 ? -21.773 -2.617 13.865 1.00 72.69 74 ARG A O 1
ATOM 562 N N . GLU A 1 75 ? -19.650 -2.832 14.574 1.00 77.00 75 GLU A N 1
ATOM 563 C CA . GLU A 1 75 ? -19.295 -1.436 14.354 1.00 77.00 75 GLU A CA 1
ATOM 564 C C . GLU A 1 75 ? -19.167 -1.125 12.860 1.00 77.00 75 GLU A C 1
ATOM 566 O O . GLU A 1 75 ? -18.852 -1.972 12.023 1.00 77.00 75 GLU A O 1
ATOM 571 N N . ARG A 1 76 ? -19.465 0.124 12.505 1.00 78.25 76 ARG A N 1
ATOM 572 C CA . ARG A 1 76 ? -19.338 0.635 11.139 1.00 78.25 76 ARG A CA 1
ATOM 573 C C . ARG A 1 76 ? -18.374 1.802 11.163 1.00 78.25 76 ARG A C 1
ATOM 575 O O . ARG A 1 76 ? -18.788 2.945 11.338 1.00 78.25 76 ARG A O 1
ATOM 582 N N . LEU A 1 77 ? -17.088 1.490 11.057 1.00 85.56 77 LEU A N 1
ATOM 583 C CA . LEU A 1 77 ? -16.046 2.504 11.006 1.00 85.56 77 LEU A CA 1
ATOM 584 C C . LEU A 1 77 ? -15.894 3.025 9.570 1.00 85.56 77 LEU A C 1
ATOM 586 O O . LEU A 1 77 ? -15.840 2.213 8.647 1.00 85.56 77 LEU A O 1
ATOM 590 N N . PRO A 1 78 ? -15.798 4.344 9.347 1.00 89.69 78 PRO A N 1
ATOM 591 C CA . PRO A 1 78 ? -15.297 4.858 8.077 1.00 89.69 78 PRO A CA 1
ATOM 592 C C . PRO A 1 78 ? -13.889 4.309 7.808 1.00 89.69 78 PRO A C 1
ATOM 594 O O . PRO A 1 78 ? -13.061 4.214 8.722 1.00 89.69 78 PRO A O 1
ATOM 597 N N . VAL A 1 79 ? -13.633 3.948 6.551 1.00 90.75 79 VAL A N 1
ATOM 598 C CA . VAL A 1 79 ? -12.339 3.421 6.109 1.00 90.75 79 VAL A CA 1
ATOM 599 C C . VAL A 1 79 ? -11.544 4.555 5.481 1.00 90.75 79 VAL A C 1
ATOM 601 O O . VAL A 1 79 ? -11.970 5.138 4.487 1.00 90.75 79 VAL A O 1
ATOM 604 N N . LEU A 1 80 ? -10.386 4.852 6.060 1.00 94.00 80 LEU A N 1
ATOM 605 C CA . LEU A 1 80 ? -9.395 5.757 5.500 1.00 94.00 80 LEU A CA 1
ATOM 606 C C . LEU A 1 80 ? -8.323 4.933 4.788 1.00 94.00 80 LEU A C 1
ATOM 608 O O . LEU A 1 80 ? -7.524 4.265 5.446 1.00 94.00 80 LEU A O 1
ATOM 612 N N . VAL A 1 81 ? -8.289 5.002 3.458 1.00 96.06 81 VAL A N 1
ATOM 613 C CA . VAL A 1 81 ? -7.200 4.416 2.666 1.00 96.06 81 VAL A CA 1
ATOM 614 C C . VAL A 1 81 ? -6.125 5.469 2.415 1.00 96.06 81 VAL A C 1
ATOM 616 O O . VAL A 1 81 ? -6.409 6.544 1.883 1.00 96.06 81 VAL A O 1
ATOM 619 N N . TRP A 1 82 ? -4.893 5.148 2.800 1.00 96.81 82 TRP A N 1
ATOM 620 C CA . TRP A 1 82 ? -3.701 5.972 2.667 1.00 96.81 82 TRP A CA 1
ATOM 621 C C . TRP A 1 82 ? -2.752 5.400 1.618 1.00 96.81 82 TRP A C 1
ATOM 623 O O . TRP A 1 82 ? -2.299 4.257 1.711 1.00 96.81 82 TRP A O 1
ATOM 633 N N . ILE A 1 83 ? -2.408 6.234 0.642 1.00 97.44 83 ILE A N 1
ATOM 634 C CA . ILE A 1 83 ? -1.439 5.923 -0.408 1.00 97.44 83 ILE A CA 1
ATOM 635 C C . ILE A 1 83 ? -0.229 6.826 -0.184 1.00 97.44 83 ILE A C 1
ATOM 637 O O . ILE A 1 83 ? -0.360 8.053 -0.173 1.00 97.44 83 ILE A O 1
ATOM 641 N N . HIS A 1 84 ? 0.946 6.231 0.027 1.00 96.06 84 HIS A N 1
ATOM 642 C CA . HIS A 1 84 ? 2.152 7.002 0.310 1.00 96.06 84 HIS A CA 1
ATOM 643 C C . HIS A 1 84 ? 2.575 7.862 -0.894 1.00 96.06 84 HIS A C 1
ATOM 645 O O . HIS A 1 84 ? 2.398 7.497 -2.060 1.00 96.06 84 HIS A O 1
ATOM 651 N N . GLY A 1 85 ? 3.164 9.021 -0.592 1.00 93.12 85 GLY A N 1
ATOM 652 C CA . GLY A 1 85 ? 3.801 9.884 -1.585 1.00 93.12 85 GLY A CA 1
ATOM 653 C C . GLY A 1 85 ? 5.183 9.375 -2.008 1.00 93.12 85 GLY A C 1
ATOM 654 O O . GLY A 1 85 ? 5.526 8.219 -1.775 1.00 93.12 85 GLY A O 1
ATOM 655 N N . GLY A 1 86 ? 5.980 10.273 -2.596 1.00 92.75 86 GLY A N 1
ATOM 656 C CA . GLY A 1 86 ? 7.344 9.986 -3.070 1.00 92.75 86 GLY A CA 1
ATOM 657 C C . GLY A 1 86 ? 7.532 10.145 -4.580 1.00 92.75 86 GLY A C 1
ATOM 658 O O . GLY A 1 86 ? 8.372 9.477 -5.178 1.00 92.75 86 GLY A O 1
ATOM 659 N N . TYR A 1 87 ? 6.746 11.039 -5.196 1.00 93.81 87 TYR A N 1
ATOM 660 C CA . TYR A 1 87 ? 6.876 11.466 -6.599 1.00 93.81 87 TYR A CA 1
ATOM 661 C C . TYR A 1 87 ? 6.841 10.317 -7.617 1.00 93.81 87 TYR A C 1
ATOM 663 O O . TYR A 1 87 ? 7.464 10.414 -8.667 1.00 93.81 87 TYR A O 1
ATOM 671 N N . PHE A 1 88 ? 6.143 9.224 -7.288 1.00 95.88 88 PHE A N 1
AT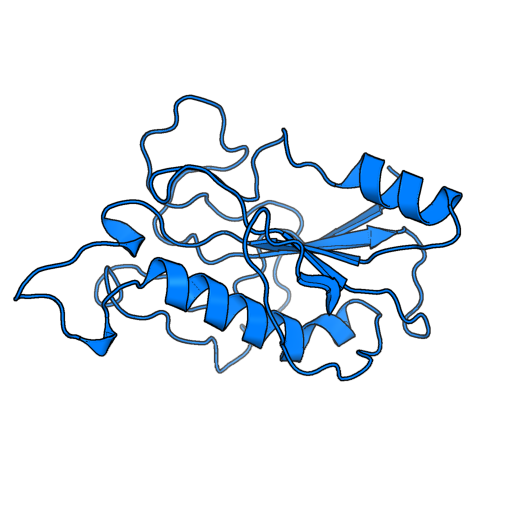OM 672 C CA . PHE A 1 88 ? 6.129 7.973 -8.055 1.00 95.88 88 PHE A CA 1
ATOM 673 C C . PHE A 1 88 ? 7.489 7.277 -8.186 1.00 95.88 88 PHE A C 1
ATOM 675 O O . PHE A 1 88 ? 7.590 6.333 -8.954 1.00 95.88 88 PHE A O 1
ATOM 682 N N . MET A 1 89 ? 8.522 7.689 -7.446 1.00 96.00 89 MET A N 1
ATOM 683 C CA . MET A 1 89 ? 9.883 7.140 -7.546 1.00 96.00 89 MET A CA 1
ATOM 684 C C . MET A 1 89 ? 10.302 6.326 -6.319 1.00 96.00 89 MET A C 1
ATOM 686 O O . MET A 1 89 ? 11.126 5.418 -6.438 1.00 96.00 89 MET A O 1
ATOM 690 N N . GLN A 1 90 ? 9.732 6.650 -5.158 1.00 95.44 90 GLN A N 1
ATOM 691 C CA . GLN A 1 90 ? 10.073 6.074 -3.859 1.00 95.44 90 GLN A CA 1
ATOM 692 C C . GLN A 1 90 ? 8.886 6.168 -2.881 1.00 95.44 90 GLN A C 1
ATOM 694 O O . GLN A 1 90 ? 7.828 6.690 -3.229 1.00 95.44 90 GLN A O 1
ATOM 699 N N . GLY A 1 91 ? 9.084 5.698 -1.652 1.00 95.94 91 GLY A N 1
ATOM 700 C CA . GLY A 1 91 ? 8.104 5.599 -0.577 1.00 95.94 91 GLY A CA 1
ATOM 701 C C . GLY A 1 91 ? 7.667 4.157 -0.312 1.00 95.94 91 GLY A C 1
ATOM 702 O O . GLY A 1 91 ? 7.772 3.286 -1.178 1.00 95.94 91 GLY A O 1
ATOM 703 N N . ALA A 1 92 ? 7.186 3.914 0.905 1.00 97.56 92 ALA A N 1
ATOM 704 C CA . ALA A 1 92 ? 6.610 2.642 1.317 1.00 97.56 92 ALA A CA 1
ATOM 705 C C . ALA A 1 92 ? 5.542 2.862 2.395 1.00 97.56 92 ALA A C 1
ATOM 707 O O . ALA A 1 92 ? 5.635 3.784 3.207 1.00 97.56 92 ALA A O 1
ATOM 708 N N . ALA A 1 93 ? 4.545 1.984 2.439 1.00 97.00 93 ALA A N 1
ATOM 709 C CA . ALA A 1 93 ? 3.517 1.968 3.478 1.00 97.00 93 ALA A CA 1
ATOM 710 C C . ALA A 1 93 ? 4.038 1.523 4.857 1.00 97.00 93 ALA A C 1
ATOM 712 O O . ALA A 1 93 ? 3.351 1.718 5.859 1.00 97.00 93 ALA A O 1
ATOM 713 N N . SER A 1 94 ? 5.226 0.917 4.891 1.00 97.69 94 SER A N 1
ATOM 714 C CA . SER A 1 94 ? 5.938 0.463 6.086 1.00 97.69 94 SER A CA 1
ATOM 715 C C . SER A 1 94 ? 6.839 1.530 6.714 1.00 97.69 94 SER A C 1
ATOM 717 O O . SER A 1 94 ? 7.418 1.273 7.767 1.00 97.69 94 SER A O 1
ATOM 719 N N . ASP A 1 95 ? 6.979 2.710 6.095 1.00 96.31 95 ASP A N 1
ATOM 720 C CA . ASP A 1 95 ? 7.809 3.788 6.639 1.00 96.31 95 ASP A CA 1
ATOM 721 C C . ASP A 1 95 ? 7.306 4.176 8.049 1.00 96.31 95 ASP A C 1
ATOM 723 O O . ASP A 1 95 ? 6.134 4.545 8.203 1.00 96.31 95 ASP A O 1
ATOM 727 N N . PRO A 1 96 ? 8.164 4.116 9.091 1.00 95.06 96 PRO A N 1
ATOM 728 C CA . PRO A 1 96 ? 7.777 4.434 10.465 1.00 95.06 96 PRO A CA 1
ATOM 729 C C . PRO A 1 96 ? 7.198 5.843 10.649 1.00 95.06 96 PRO A C 1
ATOM 731 O O . PRO A 1 96 ? 6.447 6.075 11.597 1.00 95.06 96 PRO A O 1
ATOM 734 N N . ALA A 1 97 ? 7.513 6.787 9.754 1.00 92.31 97 ALA A N 1
ATOM 735 C CA . ALA A 1 97 ? 6.937 8.129 9.769 1.00 92.31 97 ALA A CA 1
ATOM 736 C C . ALA A 1 97 ? 5.415 8.135 9.528 1.00 92.31 97 ALA A C 1
ATOM 738 O O . ALA A 1 97 ? 4.745 9.111 9.876 1.00 92.31 97 ALA A O 1
ATOM 739 N N . PHE A 1 98 ? 4.861 7.057 8.963 1.00 92.25 98 PHE A N 1
ATOM 740 C CA . PHE A 1 98 ? 3.438 6.914 8.650 1.00 92.25 98 PHE A CA 1
ATOM 741 C C . PHE A 1 98 ? 2.679 5.992 9.617 1.00 92.25 98 PHE A C 1
ATOM 743 O O . PHE A 1 98 ? 1.566 5.573 9.298 1.00 92.25 98 PHE A O 1
ATOM 750 N N . ASP A 1 99 ? 3.228 5.690 10.801 1.00 95.44 99 ASP A N 1
ATOM 751 C CA . ASP A 1 99 ? 2.517 4.901 11.817 1.00 95.44 99 ASP A CA 1
ATOM 752 C C . ASP A 1 99 ? 1.171 5.570 12.200 1.00 95.44 99 ASP A C 1
ATOM 754 O O . ASP A 1 99 ? 1.147 6.689 12.735 1.00 95.44 99 ASP A O 1
ATOM 758 N N . PRO A 1 100 ? 0.022 4.899 11.974 1.00 96.12 100 PRO A N 1
ATOM 759 C CA . PRO A 1 100 ? -1.292 5.505 12.165 1.00 96.12 100 PRO A CA 1
ATOM 760 C C . PRO A 1 100 ? -1.774 5.473 13.622 1.00 96.12 100 PRO A C 1
ATOM 762 O O . PRO A 1 100 ? -2.852 5.989 13.919 1.00 96.12 100 PRO A O 1
ATOM 765 N N . THR A 1 101 ? -1.022 4.882 14.557 1.00 96.38 101 THR A N 1
ATOM 766 C CA . THR A 1 101 ? -1.465 4.599 15.932 1.00 96.38 101 THR A CA 1
ATOM 767 C C . THR A 1 101 ? -1.987 5.845 16.638 1.00 96.38 101 THR A C 1
ATOM 769 O O . THR A 1 101 ? -3.088 5.827 17.192 1.00 96.38 101 THR A O 1
ATOM 772 N N . ARG A 1 102 ? -1.238 6.954 16.594 1.00 95.50 102 ARG A N 1
ATOM 773 C CA . ARG A 1 102 ? -1.651 8.208 17.251 1.00 95.50 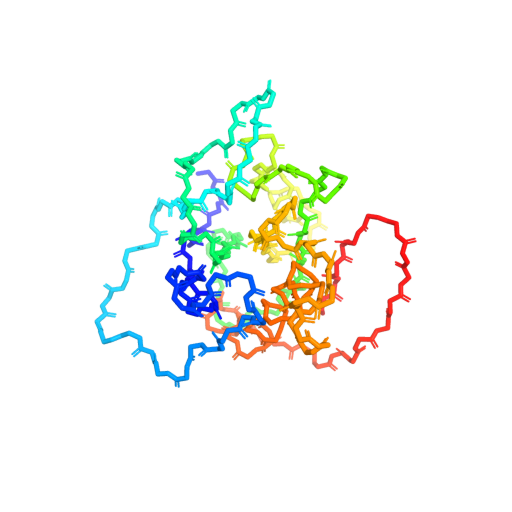102 ARG A CA 1
ATOM 774 C C . ARG A 1 102 ? -2.889 8.818 16.599 1.00 95.50 102 ARG A C 1
ATOM 776 O O . ARG A 1 102 ? -3.755 9.341 17.299 1.00 95.50 102 ARG A O 1
ATOM 783 N N . MET A 1 103 ? -2.994 8.730 15.275 1.00 95.44 103 MET A N 1
ATOM 784 C CA . MET A 1 103 ? -4.154 9.223 14.534 1.00 95.44 103 MET A CA 1
ATOM 785 C C . MET A 1 103 ? -5.411 8.419 14.884 1.00 95.44 103 MET A C 1
ATOM 787 O O . MET A 1 103 ? -6.449 9.008 15.185 1.00 95.44 103 MET A O 1
ATOM 791 N N . ILE A 1 104 ? -5.312 7.088 14.927 1.00 95.69 104 ILE A N 1
ATOM 792 C CA . ILE A 1 104 ? -6.420 6.208 15.311 1.00 95.69 104 ILE A CA 1
ATOM 793 C C . ILE A 1 104 ? -6.844 6.491 16.755 1.00 95.69 104 ILE A C 1
ATOM 795 O O . ILE A 1 104 ? -8.028 6.700 17.009 1.00 95.69 104 ILE A O 1
ATOM 799 N N . GLN A 1 105 ? -5.903 6.593 17.696 1.00 95.50 105 GLN A N 1
ATOM 800 C CA . GLN A 1 105 ? -6.214 6.944 19.088 1.00 95.50 105 GLN A CA 1
ATOM 801 C C . GLN A 1 105 ? -6.938 8.291 19.192 1.00 95.50 105 GLN A C 1
ATOM 803 O O . GLN A 1 105 ? -7.932 8.407 19.911 1.00 95.50 105 GLN A O 1
ATOM 808 N N . ARG A 1 106 ? -6.491 9.298 18.430 1.00 95.44 106 ARG A N 1
ATOM 809 C CA . ARG A 1 106 ? -7.148 10.608 18.398 1.00 95.44 106 ARG A CA 1
ATOM 810 C C . ARG A 1 106 ? -8.552 10.539 17.797 1.00 95.44 106 ARG A C 1
ATOM 812 O O . ARG A 1 106 ? -9.453 11.229 18.267 1.00 95.44 106 ARG A O 1
ATOM 819 N N . SER A 1 107 ? -8.756 9.706 16.781 1.00 94.38 107 SER A N 1
ATOM 820 C CA . SER A 1 107 ? -10.074 9.485 16.177 1.00 94.38 107 SER A CA 1
ATOM 821 C C . SER A 1 107 ? -11.069 8.910 17.196 1.00 94.38 107 SER A C 1
ATOM 823 O O . SER A 1 107 ? -12.191 9.403 17.312 1.00 94.38 107 SER A O 1
ATOM 825 N N . VAL A 1 108 ? -10.614 7.960 18.023 1.00 93.94 108 VAL A N 1
ATOM 826 C CA . VAL A 1 108 ? -11.397 7.357 19.110 1.00 93.94 108 VAL A CA 1
ATOM 827 C C . VAL A 1 108 ? -11.730 8.398 20.177 1.00 93.94 108 VAL A C 1
ATOM 829 O O . VAL A 1 108 ? -12.898 8.540 20.530 1.00 93.94 108 VAL A O 1
ATOM 832 N N . SER A 1 109 ? -10.749 9.181 20.646 1.00 94.88 109 SER A N 1
ATOM 833 C CA . SER A 1 109 ? -10.999 10.221 21.660 1.00 94.88 109 SER A CA 1
ATOM 834 C C . SER A 1 109 ? -11.946 11.320 21.174 1.00 94.88 109 SER A C 1
ATOM 836 O O . SER A 1 109 ? -12.633 11.945 21.973 1.00 94.88 109 SER A O 1
ATOM 838 N N . ASN A 1 110 ? -11.995 11.554 19.861 1.00 95.25 110 ASN A N 1
ATOM 839 C CA . ASN A 1 110 ? -12.906 12.511 19.236 1.00 95.25 110 ASN A CA 1
ATOM 840 C C . ASN A 1 110 ? -14.306 11.916 18.958 1.00 95.25 110 ASN A C 1
ATOM 842 O O . ASN A 1 110 ? -15.123 12.575 18.314 1.00 95.25 110 ASN A O 1
ATOM 846 N N . GLY A 1 111 ? -14.580 10.670 19.369 1.00 93.19 111 GLY A N 1
ATOM 847 C CA . GLY A 1 111 ? -15.854 9.985 19.122 1.00 93.19 111 GLY A CA 1
ATOM 848 C C . GLY A 1 111 ? -16.097 9.613 17.654 1.00 93.19 111 GLY A C 1
ATOM 849 O O . GLY A 1 111 ? -17.233 9.348 17.268 1.00 93.19 111 GLY A O 1
ATOM 850 N N . LYS A 1 112 ? -15.050 9.616 16.820 1.00 91.25 112 LYS A N 1
ATOM 851 C CA . LYS A 1 112 ? -15.108 9.311 15.382 1.00 91.25 112 LYS A CA 1
ATOM 852 C C . LYS A 1 112 ? -14.043 8.268 15.024 1.00 91.25 112 LYS A C 1
ATOM 854 O O . LYS A 1 112 ? -13.101 8.606 14.309 1.00 91.25 112 LYS A O 1
ATOM 859 N N . PRO A 1 113 ? -14.137 7.039 15.560 1.00 91.62 113 PRO A N 1
ATOM 860 C CA . PRO A 1 113 ? -13.157 5.993 15.293 1.00 91.62 113 PRO A CA 1
ATOM 861 C C . PRO A 1 113 ? -13.062 5.701 13.791 1.00 91.62 113 PRO A C 1
ATOM 863 O O . PRO A 1 113 ? -14.082 5.617 13.110 1.00 91.62 113 PRO A O 1
ATOM 866 N N . ILE A 1 114 ? -11.839 5.541 13.288 1.00 91.12 114 ILE A N 1
ATOM 867 C CA . ILE A 1 114 ? -11.564 5.192 11.887 1.00 91.12 114 ILE A CA 1
ATOM 868 C C . ILE A 1 114 ? -10.884 3.825 11.797 1.00 91.12 114 ILE A C 1
ATOM 870 O O . ILE A 1 114 ? -10.116 3.446 12.684 1.00 91.12 114 ILE A O 1
ATOM 874 N N . LEU A 1 115 ? -11.126 3.118 10.696 1.00 91.94 115 LEU A N 1
ATOM 875 C CA . LEU A 1 115 ? -10.266 2.031 10.242 1.00 91.94 115 LEU A CA 1
ATOM 876 C C . LEU A 1 115 ? -9.259 2.618 9.251 1.00 91.94 115 LEU A C 1
ATOM 878 O O . LEU A 1 115 ? -9.637 3.386 8.368 1.00 91.94 115 LEU A O 1
ATOM 882 N N . PHE A 1 116 ? -7.985 2.269 9.389 1.00 95.62 116 PHE A N 1
ATOM 883 C CA . PHE A 1 116 ? -6.923 2.762 8.520 1.00 95.62 116 PHE A CA 1
ATOM 884 C C . PHE A 1 116 ? -6.360 1.635 7.663 1.00 95.62 116 PHE A C 1
ATOM 886 O O . PHE A 1 116 ? -6.042 0.563 8.177 1.00 95.62 116 PHE A O 1
ATOM 893 N N . VAL A 1 117 ? -6.202 1.898 6.370 1.00 97.12 117 VAL A N 1
ATOM 894 C CA . VAL A 1 117 ? -5.542 0.998 5.426 1.00 97.12 117 VAL A CA 1
ATOM 895 C C . VAL A 1 117 ? -4.384 1.737 4.777 1.00 97.12 117 VAL A C 1
ATOM 897 O O . VAL A 1 117 ? -4.579 2.841 4.281 1.00 97.12 117 VAL A O 1
ATOM 900 N N . SER A 1 118 ? -3.200 1.133 4.732 1.00 98.00 118 SER A N 1
ATOM 901 C CA . SER A 1 118 ? -2.092 1.611 3.896 1.00 98.00 118 SER A CA 1
ATOM 902 C C . SER A 1 118 ? -1.667 0.534 2.910 1.00 98.00 118 SER A C 1
ATOM 904 O O . SER A 1 118 ? -1.844 -0.652 3.177 1.00 98.00 118 SER A O 1
ATOM 906 N N . LEU A 1 119 ? -1.129 0.930 1.758 1.00 98.44 119 LEU A N 1
ATOM 907 C CA . LEU A 1 119 ? -0.736 -0.000 0.700 1.00 98.44 119 LEU A CA 1
ATOM 908 C C . LEU A 1 119 ? 0.565 0.420 0.024 1.00 98.44 119 LEU A C 1
ATOM 910 O O . LEU A 1 119 ? 0.826 1.612 -0.148 1.00 98.44 119 LEU A O 1
ATOM 914 N N . ASN A 1 120 ? 1.351 -0.572 -0.378 1.00 98.44 120 ASN A N 1
ATOM 915 C CA . ASN A 1 120 ? 2.432 -0.393 -1.336 1.00 98.44 120 ASN A CA 1
ATOM 916 C C . ASN A 1 120 ? 1.870 -0.444 -2.757 1.00 98.44 120 ASN A C 1
ATOM 918 O O . ASN A 1 120 ? 0.901 -1.152 -3.024 1.00 98.44 120 ASN A O 1
ATOM 922 N N . TYR A 1 121 ? 2.510 0.269 -3.673 1.00 98.75 121 TYR A N 1
ATOM 923 C CA . TYR A 1 121 ? 2.319 0.159 -5.118 1.00 98.75 121 TYR A CA 1
ATOM 924 C C . TYR A 1 121 ? 3.692 0.265 -5.782 1.00 98.75 121 TYR A C 1
ATOM 926 O O . TYR A 1 121 ? 4.604 0.871 -5.210 1.00 98.75 121 TYR A O 1
ATOM 934 N N . ARG A 1 122 ? 3.876 -0.320 -6.972 1.00 98.81 122 ARG A N 1
ATOM 935 C CA . ARG A 1 122 ? 5.169 -0.219 -7.659 1.00 98.81 122 ARG A CA 1
ATOM 936 C C . ARG A 1 122 ? 5.476 1.236 -7.996 1.00 98.81 122 ARG A C 1
ATOM 938 O O . ARG A 1 122 ? 4.633 1.967 -8.509 1.00 98.81 122 ARG A O 1
ATOM 945 N N . VAL A 1 123 ? 6.715 1.628 -7.729 1.00 98.38 123 VAL A N 1
ATOM 946 C CA . VAL A 1 123 ? 7.274 2.958 -7.998 1.00 98.38 123 VAL A CA 1
ATOM 947 C C . VAL A 1 123 ? 8.339 2.870 -9.093 1.00 98.38 123 VAL A C 1
ATOM 949 O O . VAL A 1 123 ? 8.653 1.777 -9.559 1.00 98.38 123 VAL A O 1
ATOM 952 N N . ASN A 1 124 ? 8.867 4.021 -9.515 1.00 97.56 124 ASN A N 1
ATOM 953 C CA . ASN A 1 124 ? 9.884 4.235 -10.546 1.00 97.56 124 ASN A CA 1
ATOM 954 C C . ASN A 1 124 ? 9.643 3.387 -11.810 1.00 97.56 124 ASN A C 1
ATOM 956 O O . ASN A 1 124 ? 8.499 3.138 -12.186 1.00 97.56 124 ASN A O 1
ATOM 960 N N . THR A 1 125 ? 10.703 2.947 -12.486 1.00 97.19 125 THR A N 1
ATOM 961 C CA . THR A 1 125 ? 10.643 2.046 -13.640 1.00 97.19 125 THR A CA 1
ATOM 962 C C . THR A 1 125 ? 9.810 0.784 -13.378 1.00 97.19 125 THR A C 1
ATOM 964 O O . THR A 1 125 ? 9.157 0.300 -14.296 1.00 97.19 125 THR A O 1
ATOM 967 N N . PHE A 1 126 ? 9.758 0.255 -12.150 1.00 98.19 126 PHE A N 1
ATOM 968 C CA . PHE A 1 126 ? 8.950 -0.940 -11.865 1.00 98.19 126 PHE A CA 1
ATOM 969 C C . PHE A 1 126 ? 7.436 -0.699 -11.986 1.00 98.19 126 PHE A C 1
ATOM 971 O O . PHE A 1 126 ? 6.710 -1.635 -12.323 1.00 98.19 126 PHE A O 1
ATOM 978 N N . GLY A 1 127 ? 6.957 0.524 -11.737 1.00 98.12 127 GLY A N 1
ATOM 979 C CA . GLY A 1 127 ? 5.533 0.880 -11.818 1.00 98.12 127 GLY A CA 1
ATOM 980 C C . GLY A 1 127 ? 5.154 1.797 -12.983 1.00 98.12 127 GLY A C 1
ATOM 981 O O . GLY A 1 127 ? 3.990 1.837 -13.379 1.00 98.12 127 GLY A O 1
ATOM 982 N N . PHE A 1 128 ? 6.111 2.544 -13.529 1.00 98.25 128 PHE A N 1
ATOM 983 C CA . PHE A 1 128 ? 5.855 3.674 -14.428 1.00 98.25 128 PHE A CA 1
ATOM 984 C C . PHE A 1 128 ? 6.756 3.673 -15.667 1.00 98.25 128 PHE A C 1
ATOM 986 O O . PHE A 1 128 ? 6.938 4.710 -16.303 1.00 98.25 128 PHE A O 1
ATOM 993 N N . ILE A 1 129 ? 7.322 2.519 -16.034 1.00 96.94 129 ILE A N 1
ATOM 994 C CA . ILE A 1 129 ? 7.996 2.381 -17.326 1.00 96.94 129 ILE A CA 1
ATOM 995 C C . ILE A 1 129 ? 7.004 2.611 -18.472 1.00 96.94 129 ILE A C 1
ATOM 997 O O . ILE A 1 129 ? 5.889 2.088 -18.478 1.00 96.94 129 ILE A O 1
ATOM 1001 N N . ALA A 1 130 ? 7.440 3.387 -19.457 1.00 95.44 130 ALA A N 1
ATOM 1002 C CA . ALA A 1 130 ? 6.734 3.591 -20.709 1.00 95.44 130 ALA A CA 1
ATOM 1003 C C . ALA A 1 130 ? 7.737 3.457 -21.857 1.00 95.44 130 ALA A C 1
ATOM 1005 O O . ALA A 1 130 ? 8.737 4.173 -21.908 1.00 95.44 130 ALA A O 1
ATOM 1006 N N . SER A 1 131 ? 7.483 2.515 -22.761 1.00 94.56 131 SER A N 1
ATOM 1007 C CA . SER A 1 131 ? 8.239 2.344 -24.002 1.00 94.56 131 SER A CA 1
ATOM 1008 C C . SER A 1 131 ? 7.365 1.661 -25.051 1.00 94.56 131 SER A C 1
ATOM 1010 O O . SER A 1 131 ? 6.325 1.095 -24.719 1.00 94.56 131 SER A O 1
ATOM 1012 N N . GLU A 1 132 ? 7.803 1.669 -26.309 1.00 95.56 132 GLU A N 1
ATOM 1013 C CA . GLU A 1 132 ? 7.136 0.950 -27.406 1.00 95.56 132 GLU A CA 1
ATOM 1014 C C . GLU A 1 132 ? 7.072 -0.574 -27.199 1.00 95.56 132 GLU A C 1
ATOM 1016 O O . GLU A 1 132 ? 6.257 -1.257 -27.814 1.00 95.56 132 GLU A O 1
ATOM 1021 N N . HIS A 1 133 ? 7.909 -1.114 -26.307 1.00 94.19 133 HIS A N 1
ATOM 1022 C CA . HIS A 1 133 ? 7.929 -2.534 -25.955 1.00 94.19 133 HIS A CA 1
ATOM 1023 C C . HIS A 1 133 ? 6.988 -2.883 -24.794 1.00 94.19 133 HIS A C 1
ATOM 1025 O O . HIS A 1 133 ? 6.833 -4.061 -24.463 1.00 94.19 133 HIS A O 1
ATOM 1031 N N . ILE A 1 134 ? 6.363 -1.884 -24.165 1.00 95.81 134 ILE A N 1
ATOM 1032 C CA . ILE A 1 134 ? 5.352 -2.087 -23.129 1.00 95.81 134 ILE A CA 1
ATOM 1033 C C . ILE A 1 134 ? 3.975 -2.023 -23.779 1.00 95.81 134 ILE A C 1
ATOM 1035 O O . ILE A 1 134 ? 3.612 -1.041 -24.424 1.00 95.81 134 ILE A O 1
ATOM 1039 N N . ALA A 1 135 ? 3.196 -3.087 -23.607 1.00 96.81 135 ALA A N 1
ATOM 1040 C CA . ALA A 1 135 ? 1.842 -3.134 -24.131 1.00 96.81 135 ALA A CA 1
ATOM 1041 C C . ALA A 1 135 ? 0.960 -2.090 -23.427 1.00 96.81 135 ALA A C 1
ATOM 1043 O O . ALA A 1 135 ? 1.140 -1.813 -22.242 1.00 96.81 135 ALA A O 1
ATOM 1044 N N . ALA A 1 136 ? -0.019 -1.526 -24.137 1.00 96.88 136 ALA A N 1
ATOM 1045 C CA . ALA A 1 136 ? -0.832 -0.425 -23.617 1.00 96.88 136 ALA A CA 1
ATOM 1046 C C . ALA A 1 136 ? -1.534 -0.763 -22.287 1.00 96.88 136 ALA A C 1
ATOM 1048 O O . ALA A 1 136 ? -1.647 0.097 -21.417 1.00 96.88 136 ALA A O 1
ATOM 1049 N N . GLN A 1 137 ? -1.957 -2.019 -22.104 1.00 96.94 137 G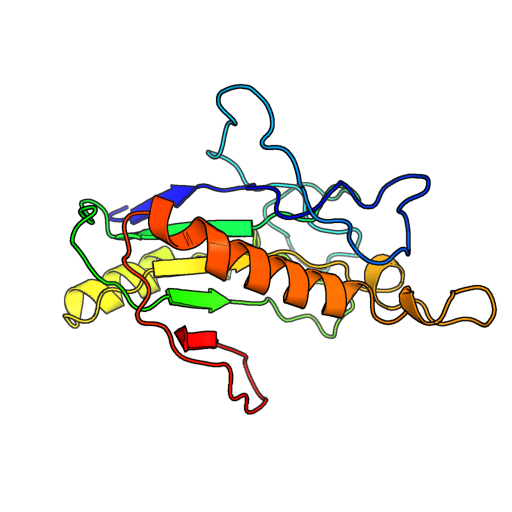LN A N 1
ATOM 1050 C CA . GLN A 1 137 ? -2.575 -2.489 -20.863 1.00 96.94 137 GLN A CA 1
ATOM 1051 C C . GLN A 1 137 ? -1.609 -2.571 -19.675 1.00 96.94 137 GLN A C 1
ATOM 1053 O O . GLN A 1 137 ? -2.066 -2.623 -18.543 1.00 96.94 137 GLN A O 1
ATOM 1058 N N . ASP A 1 138 ? -0.298 -2.591 -19.914 1.00 97.75 138 ASP A N 1
ATOM 1059 C CA . ASP A 1 138 ? 0.739 -2.707 -18.884 1.00 97.75 138 ASP A CA 1
ATOM 1060 C C . ASP A 1 138 ? 1.295 -1.331 -18.457 1.00 97.75 138 ASP A C 1
ATOM 1062 O O . ASP A 1 138 ? 2.044 -1.226 -17.486 1.00 97.75 138 ASP A O 1
ATOM 1066 N N . LEU A 1 139 ? 0.910 -0.253 -19.151 1.00 97.62 139 LEU A N 1
ATOM 1067 C CA . LEU A 1 139 ? 1.313 1.112 -18.810 1.00 97.62 139 LEU A CA 1
ATOM 1068 C C . LEU A 1 139 ? 0.700 1.568 -17.481 1.00 97.62 139 LEU A C 1
ATOM 1070 O O . LEU A 1 139 ? -0.427 1.213 -17.134 1.00 97.62 139 LEU A O 1
ATOM 1074 N N . ASN A 1 140 ? 1.419 2.428 -16.755 1.00 97.69 140 ASN A N 1
ATOM 1075 C CA . ASN A 1 140 ? 1.006 2.925 -15.437 1.00 97.69 140 ASN A CA 1
ATOM 1076 C C . ASN A 1 140 ? 0.681 1.796 -14.444 1.00 97.69 140 ASN A C 1
ATOM 1078 O O . ASN A 1 140 ? -0.257 1.918 -13.654 1.00 97.69 140 ASN A O 1
ATOM 1082 N N . ALA A 1 141 ? 1.444 0.701 -14.481 1.00 98.44 141 ALA A N 1
ATOM 1083 C CA . ALA A 1 141 ? 1.275 -0.449 -13.600 1.00 98.44 141 ALA A CA 1
ATOM 1084 C C . ALA A 1 141 ? 1.153 -0.049 -12.113 1.00 98.44 141 ALA A C 1
ATOM 1086 O O . ALA A 1 141 ? 0.304 -0.586 -11.414 1.00 98.44 141 ALA A O 1
ATOM 1087 N N . GLY A 1 142 ? 1.889 0.969 -11.653 1.00 98.56 142 GLY A N 1
ATOM 1088 C CA . GLY A 1 142 ? 1.777 1.509 -10.293 1.00 98.56 142 GLY A CA 1
ATOM 1089 C C . GLY A 1 142 ? 0.417 2.152 -9.968 1.00 98.56 142 GLY A C 1
ATOM 1090 O O . GLY A 1 142 ? -0.051 2.054 -8.837 1.00 98.56 142 GLY A O 1
ATOM 1091 N N . LEU A 1 143 ? -0.274 2.769 -10.937 1.00 98.56 143 LEU A N 1
ATOM 1092 C CA . LEU A 1 143 ? -1.662 3.233 -10.745 1.00 98.56 143 LEU A CA 1
ATOM 1093 C C . LEU A 1 143 ? -2.654 2.070 -10.779 1.00 98.56 143 LEU A C 1
ATOM 1095 O O . LEU A 1 143 ? -3.663 2.089 -10.074 1.00 98.56 143 LEU A O 1
ATOM 1099 N N . GLN A 1 144 ? -2.373 1.053 -11.593 1.00 98.69 144 GLN A N 1
ATOM 1100 C CA . GLN A 1 144 ? -3.186 -0.158 -11.625 1.00 98.69 144 GLN A CA 1
ATOM 1101 C C . GLN A 1 144 ? -3.076 -0.938 -10.309 1.00 98.69 144 GLN A C 1
ATOM 1103 O O . GLN A 1 144 ? -4.086 -1.447 -9.831 1.00 98.69 144 GLN A O 1
ATOM 1108 N N . ASP A 1 145 ? -1.896 -0.956 -9.683 1.00 98.81 145 ASP A N 1
ATOM 1109 C CA . ASP A 1 145 ? -1.668 -1.525 -8.349 1.00 98.81 145 ASP A CA 1
ATOM 1110 C C . ASP A 1 145 ? -2.565 -0.842 -7.308 1.00 98.81 145 ASP A C 1
ATOM 1112 O O . ASP A 1 145 ? -3.286 -1.510 -6.569 1.00 98.81 145 ASP A O 1
ATOM 1116 N N . GLN A 1 146 ? -2.596 0.497 -7.305 1.00 98.62 146 GLN A N 1
ATOM 1117 C CA . GLN A 1 146 ? -3.463 1.278 -6.415 1.00 98.62 146 GLN A CA 1
ATOM 1118 C C . GLN A 1 146 ? -4.942 0.960 -6.645 1.00 98.62 146 GLN A C 1
ATOM 1120 O O . GLN A 1 146 ? -5.685 0.751 -5.687 1.00 98.62 146 GLN A O 1
ATOM 1125 N N . ARG A 1 147 ? -5.379 0.897 -7.909 1.00 98.31 147 ARG A N 1
ATOM 1126 C CA . ARG A 1 147 ? -6.759 0.542 -8.253 1.00 98.31 147 ARG A CA 1
ATOM 1127 C C . ARG A 1 147 ? -7.120 -0.851 -7.737 1.00 98.31 147 ARG A C 1
ATOM 1129 O O . ARG A 1 147 ? -8.152 -0.995 -7.088 1.00 98.31 147 ARG A O 1
ATOM 1136 N N . LEU A 1 148 ? -6.281 -1.850 -8.001 1.00 98.12 148 LEU A N 1
ATOM 1137 C CA . LEU A 1 148 ? -6.538 -3.221 -7.573 1.00 98.12 148 LEU A CA 1
ATOM 1138 C C . LEU A 1 148 ? -6.549 -3.343 -6.043 1.00 98.12 148 LEU A C 1
ATOM 1140 O O . LEU A 1 148 ? -7.383 -4.055 -5.490 1.00 98.12 148 LEU A O 1
ATOM 1144 N N . ALA A 1 149 ? -5.680 -2.614 -5.341 1.00 97.75 149 ALA A N 1
ATOM 1145 C CA . ALA A 1 149 ? -5.703 -2.567 -3.884 1.00 97.75 149 ALA A CA 1
ATOM 1146 C C . ALA A 1 149 ? -7.011 -1.956 -3.347 1.00 97.75 149 ALA A C 1
ATOM 1148 O O . ALA A 1 149 ? -7.559 -2.447 -2.362 1.00 97.75 149 ALA A O 1
ATOM 1149 N N . LEU A 1 150 ? -7.551 -0.920 -3.998 1.00 96.44 150 LEU A N 1
ATOM 1150 C CA . LEU A 1 150 ? -8.846 -0.334 -3.631 1.00 96.44 150 LEU A CA 1
ATOM 1151 C C . LEU A 1 150 ? -10.012 -1.301 -3.884 1.00 96.44 150 LEU A C 1
ATOM 1153 O O . LEU A 1 150 ? -10.903 -1.400 -3.041 1.00 96.44 150 LEU A O 1
ATOM 1157 N N . GLU A 1 151 ? -9.987 -2.040 -4.997 1.00 95.00 151 GLU A N 1
ATOM 1158 C CA . GLU A 1 151 ? -10.946 -3.117 -5.286 1.00 95.00 151 GLU A CA 1
ATOM 1159 C C . GLU A 1 151 ? -10.853 -4.223 -4.213 1.00 95.00 151 GLU A C 1
A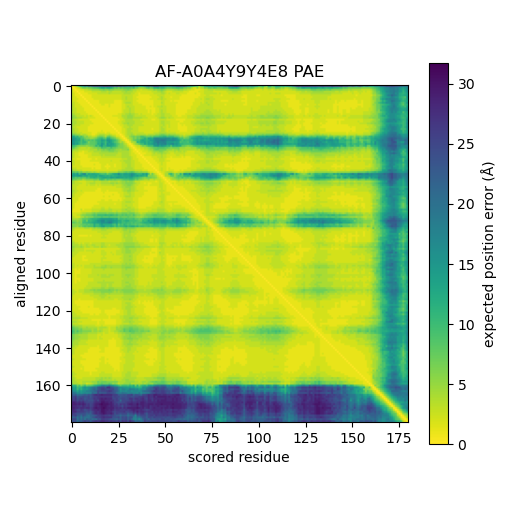TOM 1161 O O . GLU A 1 151 ? -11.863 -4.599 -3.618 1.00 95.00 151 GLU A O 1
ATOM 1166 N N . PHE A 1 152 ? -9.639 -4.647 -3.843 1.00 93.69 152 PHE A N 1
ATOM 1167 C CA . PHE A 1 152 ? -9.425 -5.607 -2.756 1.00 93.69 152 PHE A CA 1
ATOM 1168 C C . PHE A 1 152 ? -9.996 -5.108 -1.423 1.00 93.69 152 PHE A C 1
ATOM 1170 O O . PHE A 1 152 ? -10.660 -5.866 -0.714 1.00 93.69 152 PHE A O 1
ATOM 1177 N N . VAL A 1 153 ? -9.749 -3.844 -1.059 1.00 92.62 153 VAL A N 1
ATOM 1178 C CA . VAL A 1 153 ? -10.292 -3.248 0.171 1.00 92.62 153 VAL A CA 1
ATOM 1179 C C . VAL A 1 153 ? -11.815 -3.254 0.127 1.00 92.62 153 VAL A C 1
ATOM 1181 O O . VAL A 1 153 ? -12.444 -3.679 1.093 1.00 92.62 153 VAL A O 1
ATOM 1184 N N . GLN A 1 154 ? -12.423 -2.850 -0.987 1.00 89.19 154 GLN A N 1
ATOM 1185 C CA . GLN A 1 154 ? -13.875 -2.877 -1.138 1.00 89.19 154 GLN A CA 1
ATOM 1186 C C . GLN A 1 154 ? -14.454 -4.283 -0.899 1.00 89.19 154 GLN A C 1
ATOM 1188 O O . GLN A 1 154 ? -15.483 -4.415 -0.235 1.00 89.19 154 GLN A O 1
ATOM 1193 N N . ASP A 1 155 ? -13.793 -5.322 -1.401 1.00 89.00 155 ASP A N 1
ATOM 1194 C CA . ASP A 1 155 ? -14.304 -6.690 -1.325 1.00 89.00 155 ASP A CA 1
ATOM 1195 C C . ASP A 1 155 ? -14.036 -7.364 0.031 1.00 89.00 155 ASP A C 1
ATOM 1197 O O . ASP A 1 155 ? -14.812 -8.219 0.461 1.00 89.00 155 ASP A O 1
ATOM 1201 N N . ASN A 1 156 ? -12.972 -6.967 0.742 1.00 88.50 156 ASN A N 1
ATOM 1202 C CA . ASN A 1 156 ? -12.472 -7.711 1.905 1.00 88.50 156 ASN A CA 1
ATOM 1203 C C . ASN A 1 156 ? -12.519 -6.946 3.231 1.00 88.50 156 ASN A C 1
ATOM 1205 O O . ASN A 1 156 ? -12.455 -7.575 4.290 1.00 88.50 156 ASN A O 1
ATOM 1209 N N . ILE A 1 157 ? -12.647 -5.612 3.232 1.00 87.25 157 ILE A N 1
ATOM 1210 C CA . ILE A 1 157 ? -12.476 -4.832 4.470 1.00 87.25 157 ILE A CA 1
ATOM 1211 C C . ILE A 1 157 ? -13.521 -5.163 5.539 1.00 87.25 157 ILE A C 1
ATOM 1213 O O . ILE A 1 157 ? -13.279 -4.985 6.733 1.00 87.25 157 ILE A O 1
ATOM 1217 N N . ALA A 1 158 ? -14.659 -5.728 5.126 1.00 84.69 158 ALA A N 1
ATOM 1218 C CA . ALA A 1 158 ? -15.697 -6.151 6.049 1.00 84.69 158 ALA A CA 1
ATOM 1219 C C . ALA A 1 158 ? -15.258 -7.262 7.011 1.00 84.69 158 ALA A C 1
ATOM 1221 O O . ALA A 1 158 ? -15.711 -7.291 8.159 1.00 84.69 158 ALA A O 1
ATOM 1222 N N . ALA A 1 159 ? -14.313 -8.111 6.596 1.00 83.25 159 ALA A N 1
ATOM 1223 C CA . ALA A 1 159 ? -13.728 -9.143 7.447 1.00 83.25 159 ALA A CA 1
ATOM 1224 C C . ALA A 1 159 ? -12.962 -8.560 8.651 1.00 83.25 159 ALA A C 1
ATOM 1226 O O . ALA A 1 159 ? -12.833 -9.218 9.680 1.00 83.25 159 ALA A O 1
ATOM 1227 N N . PHE A 1 160 ? -12.525 -7.299 8.568 1.00 81.81 160 PHE A N 1
ATOM 1228 C CA . PHE A 1 160 ? -11.824 -6.594 9.645 1.00 81.81 160 PHE A CA 1
ATOM 1229 C C . PHE A 1 160 ? -12.780 -5.870 10.609 1.00 81.81 160 PHE A C 1
ATOM 1231 O O . PHE A 1 160 ? -12.360 -5.019 11.396 1.00 81.81 160 PHE A O 1
ATOM 1238 N N . GLY A 1 161 ? -14.063 -6.252 10.606 1.00 66.38 161 GLY A N 1
ATOM 1239 C CA . GLY A 1 161 ? -15.056 -5.833 11.594 1.00 66.38 161 GLY A CA 1
ATOM 1240 C C . GLY A 1 161 ? -15.805 -4.551 11.242 1.00 66.38 161 GLY A C 1
ATOM 1241 O O . GLY A 1 161 ? -16.160 -3.805 12.147 1.00 66.38 161 GLY A O 1
ATOM 1242 N N . VAL A 1 162 ? -16.035 -4.287 9.951 1.00 61.28 162 VAL A N 1
ATOM 1243 C CA . VAL A 1 162 ? -16.745 -3.087 9.482 1.00 61.28 162 VAL A CA 1
ATOM 1244 C C . VAL A 1 162 ? -17.810 -3.451 8.450 1.00 61.28 162 VAL A C 1
ATOM 1246 O O . VAL A 1 162 ? -17.512 -4.047 7.427 1.00 61.28 162 VAL A O 1
ATOM 1249 N N . THR A 1 163 ? -19.067 -3.044 8.631 1.00 55.25 163 THR A N 1
ATOM 1250 C CA . THR A 1 163 ? -20.020 -3.087 7.501 1.00 55.25 163 THR A CA 1
ATOM 1251 C C . THR A 1 163 ? -19.817 -1.856 6.617 1.00 55.25 163 THR A C 1
ATOM 1253 O O . THR A 1 163 ? -20.074 -0.739 7.070 1.00 55.25 163 THR A O 1
ATOM 1256 N N . LEU A 1 164 ? -19.400 -2.043 5.360 1.00 53.62 164 LEU A N 1
ATOM 1257 C CA . LEU A 1 164 ? -19.291 -0.953 4.385 1.00 53.62 164 LEU A CA 1
ATOM 1258 C C . LEU A 1 164 ? -20.649 -0.265 4.180 1.00 53.62 164 LEU A C 1
ATOM 1260 O O . LEU A 1 164 ? -21.645 -0.915 3.848 1.00 53.62 164 LEU A O 1
ATOM 1264 N N . ARG A 1 165 ? -20.695 1.067 4.310 1.00 46.41 165 ARG A N 1
ATOM 1265 C CA . ARG A 1 165 ? -21.786 1.855 3.725 1.00 46.41 165 ARG A CA 1
ATOM 1266 C C . ARG A 1 165 ? -21.393 2.094 2.273 1.00 46.41 165 ARG A C 1
ATOM 1268 O O . ARG A 1 165 ? -20.417 2.774 2.007 1.00 46.41 165 ARG A O 1
ATOM 1275 N N . ARG A 1 166 ? -22.094 1.461 1.334 1.00 38.41 166 ARG A N 1
ATOM 1276 C CA . ARG A 1 166 ? -21.765 1.503 -0.099 1.00 38.41 166 ARG A CA 1
ATOM 1277 C C . ARG A 1 166 ? -21.809 2.959 -0.607 1.00 38.41 166 ARG A C 1
ATOM 1279 O O . ARG A 1 166 ? -22.894 3.480 -0.858 1.00 38.41 166 ARG A O 1
ATOM 1286 N N . SER A 1 167 ? -20.651 3.596 -0.764 1.00 34.66 167 SER A N 1
ATOM 1287 C CA . SER A 1 167 ? -20.485 4.933 -1.352 1.00 34.66 167 SER A CA 1
ATOM 1288 C C . SER A 1 167 ? -19.690 4.785 -2.652 1.00 34.66 167 SER A C 1
ATOM 1290 O O . SER A 1 167 ? -18.582 4.260 -2.642 1.00 34.66 167 SER A O 1
ATOM 1292 N N . ARG A 1 168 ? -20.260 5.179 -3.797 1.00 31.45 168 ARG A N 1
ATOM 1293 C CA . ARG A 1 168 ? -19.559 5.152 -5.094 1.00 31.45 168 ARG A CA 1
ATOM 1294 C C . ARG A 1 168 ? -18.460 6.223 -5.113 1.00 31.45 168 ARG A C 1
ATOM 1296 O O . ARG A 1 168 ? -18.694 7.335 -4.649 1.00 31.45 168 ARG A O 1
ATOM 1303 N N . PHE A 1 169 ? -17.303 5.882 -5.679 1.00 34.22 169 PHE A N 1
ATOM 1304 C CA . PHE A 1 169 ? -16.144 6.763 -5.860 1.00 34.22 169 PHE A CA 1
ATOM 1305 C C . PHE A 1 169 ? -16.497 8.085 -6.569 1.00 34.22 169 PHE A C 1
ATOM 1307 O O . PHE A 1 169 ? -17.068 8.077 -7.659 1.00 34.22 169 PHE A O 1
ATOM 1314 N N . GLY A 1 170 ? -16.072 9.206 -5.982 1.00 25.53 170 GLY A N 1
ATOM 1315 C CA . GLY A 1 170 ? -15.988 10.528 -6.607 1.00 25.53 170 GLY A CA 1
ATOM 1316 C C . GLY A 1 170 ? -14.757 11.247 -6.056 1.00 25.53 170 GLY A C 1
ATOM 1317 O O . GLY A 1 170 ? -14.714 11.572 -4.874 1.00 25.53 170 GLY A O 1
ATOM 1318 N N . GLY A 1 171 ? -13.716 11.399 -6.877 1.00 25.52 171 GLY A N 1
ATOM 1319 C CA . GLY A 1 171 ? -12.416 11.923 -6.452 1.00 25.52 171 GLY A CA 1
ATOM 1320 C C . GLY A 1 171 ? -12.270 13.436 -6.622 1.00 25.52 171 GLY A C 1
ATOM 1321 O O . GLY A 1 171 ? -12.814 14.022 -7.556 1.00 25.52 171 GLY A O 1
ATOM 1322 N N . GLN A 1 172 ? -11.441 14.048 -5.773 1.00 25.20 172 GLN A N 1
ATOM 1323 C CA . GLN A 1 172 ? -10.696 15.256 -6.123 1.00 25.20 172 GLN A CA 1
ATOM 1324 C C . GLN A 1 172 ? -9.270 15.164 -5.559 1.00 25.20 172 GLN A C 1
ATOM 1326 O O . GLN A 1 172 ? -9.048 14.650 -4.464 1.00 25.20 172 GLN A O 1
ATOM 1331 N N . ALA A 1 173 ? -8.301 15.587 -6.372 1.00 31.38 173 ALA A N 1
ATOM 1332 C CA . ALA A 1 173 ? -6.874 15.387 -6.168 1.00 31.38 173 ALA A CA 1
ATOM 1333 C C . ALA A 1 173 ? -6.246 16.439 -5.245 1.00 31.38 173 ALA A C 1
ATOM 1335 O O . ALA A 1 173 ? -6.404 17.634 -5.484 1.00 31.38 173 ALA A O 1
ATOM 1336 N N . ARG A 1 174 ? -5.484 15.946 -4.257 1.00 26.09 174 ARG A N 1
ATOM 1337 C CA . ARG A 1 174 ? -4.311 16.504 -3.543 1.00 26.09 174 ARG A CA 1
ATOM 1338 C C . ARG A 1 174 ? -4.338 15.894 -2.140 1.00 26.09 174 ARG A C 1
ATOM 1340 O O . ARG A 1 174 ? -5.198 16.237 -1.346 1.00 26.09 174 ARG A O 1
ATOM 1347 N N . GLN A 1 175 ? -3.420 14.957 -1.881 1.00 26.97 175 GLN A N 1
ATOM 1348 C CA . GLN A 1 175 ? -3.392 14.118 -0.672 1.00 26.97 175 GLN A CA 1
ATOM 1349 C C . GLN A 1 175 ? -4.637 13.212 -0.586 1.00 26.97 175 GLN A C 1
ATOM 1351 O O . GLN A 1 175 ? -5.644 13.543 0.029 1.00 26.97 175 GLN A O 1
ATOM 1356 N N . PHE A 1 176 ? -4.597 12.069 -1.280 1.00 28.83 176 PHE A N 1
ATOM 1357 C CA . PHE A 1 176 ? -5.728 11.139 -1.325 1.00 28.83 176 PHE A CA 1
ATOM 1358 C C . PHE A 1 176 ? -5.886 10.410 0.016 1.00 28.83 176 PHE A C 1
ATOM 1360 O O . PHE A 1 176 ? -5.342 9.332 0.227 1.00 28.83 176 PHE A O 1
ATOM 1367 N N . ALA A 1 177 ? -6.654 11.017 0.917 1.00 29.14 177 ALA A N 1
ATOM 1368 C CA . ALA A 1 177 ? -7.437 10.309 1.913 1.00 29.14 177 ALA A CA 1
ATOM 1369 C C . ALA A 1 177 ? -8.729 9.856 1.221 1.00 29.14 177 ALA A C 1
ATOM 1371 O O . ALA A 1 177 ? -9.661 10.646 1.061 1.00 29.14 177 ALA A O 1
ATOM 1372 N N . VAL A 1 178 ? -8.783 8.607 0.751 1.00 33.62 178 VAL A N 1
ATOM 1373 C CA . VAL A 1 178 ? -10.054 8.047 0.272 1.00 33.62 178 VAL A CA 1
ATOM 1374 C C . VAL A 1 178 ? -10.836 7.631 1.511 1.00 33.62 178 VAL A C 1
ATOM 1376 O O . VAL A 1 178 ? -10.486 6.651 2.165 1.00 33.62 178 VAL A O 1
ATOM 1379 N N . SER A 1 179 ? -11.850 8.423 1.861 1.00 28.48 179 SER A N 1
ATOM 1380 C CA . SER A 1 179 ? -12.887 8.013 2.807 1.00 28.48 179 SER A CA 1
ATOM 1381 C C . SER A 1 179 ? -13.900 7.175 2.031 1.00 28.48 179 SER A C 1
ATOM 1383 O O . SER A 1 179 ? -14.618 7.725 1.195 1.00 28.48 179 SER A O 1
ATOM 1385 N N . VAL A 1 180 ? -13.935 5.866 2.282 1.00 34.91 180 VAL A N 1
ATOM 1386 C CA . VAL A 1 180 ? -14.959 4.952 1.732 1.00 34.91 180 VAL A CA 1
ATOM 1387 C C . VAL A 1 180 ? -16.246 5.041 2.554 1.00 34.91 180 VAL A C 1
ATOM 1389 O O . VAL A 1 180 ? -16.129 5.082 3.802 1.00 34.91 180 VAL A O 1
#

Foldseek 3Di:
DQKDKFAFAAQFDQCDDVNFLAATHGPPDPDPDDDHRPAHDAAEDADDPDDQQHHYDSRFLGKMKMFGPPQALPDAAWEWEAEDDDPLHDHHQNRPVNPCVVVQVVCVVVVRHHMYMYTHFHGDCRQADDDPPRDPNSHRSRVSSVVSVVVSCVVCVSVVRHDDPDDDDDDDDDRDGDGD

Organism: NCBI:txid205917

pLDDT: mean 87.04, std 19.35, range [25.2, 98.81]

Sequence (180 aa):
NGTEHWLGIPYAQPPVGNLRFKAPVPILLPRRGLQNATAFGDACPQAAASTLGAPIGEDCLYLNVWRPKNTTARERLPVLVWIHGGYFMQGAASDPAFDPTRMIQRSVSNGKPILFVSLNYRVNTFGFIASEHIAAQDLNAGLQDQRLALEFVQDNIAAFGVTLRRSRFGGQARQFAVSV

Radius of gyration: 16.28 Å; Cα contacts (8 Å, |Δi|>4): 360; chains: 1; bounding box: 39×39×49 Å